Protein AF-A0A4P6ZMP9-F1 (afdb_monomer)

InterPro domains:
  IPR025987 GW domain [PF13457] (77-140)
  IPR038200 GW domain superfamily [G3DSA:2.30.30.170] (66-144)
  IPR039564 Peptidase C39-like [PF13529] (149-290)

Nearest PDB structures (foldseek):
  2btw-assembly2_B  TM=7.037E-01  e=1.642E-04  Nostoc sp. PCC 7120 = FACHB-418
  5d76-assembly1_A  TM=7.244E-01  e=9.882E-02  Streptococcus phage phi7917
  5d74-assembly2_B  TM=7.270E-01  e=1.177E-01  Streptococcus phage phi7917
  5d76-assembly2_B  TM=7.268E-01  e=1.322E-01  Streptococcus phage phi7917
  5d74-assembly1_A  TM=5.199E-01  e=1.768E-01  Streptococcus phage phi7917

Organism: NCBI:txid1720083

pLDDT: mean 82.74, std 20.76, range [23.98, 98.75]

Mean predicted aligned error: 12.16 Å

Secondary structure (DSSP, 8-state):
--HHHHHHHHHHHHHHHHHHHHHHHHHHTTSS----------------------S---SPPEEEEEEEEEEEE-S--EEES-S-TTS--EEEETHHHHS-GGGTTTEEEEEEEEE-TTS--EEEEEETTEEEEEEEGGGEEE-SEEE-------SSTTT--TT-HHHHHHHHHHHTTT-STTS-HHHHHHHSPB-SSTTTSBSS-TTSTTS-----HHHHHHHHHHTT--EEE-TT--HHHHHHHHHTT-EEEEEE-GGGT-TT--EEEEEEEEETTEEEEEES--SSTTS-EEEEEEHHHHHHHHT-GGGTT-EEEE-

Solvent-accessible surface area (backbone atoms only — not comparable to full-atom values): 17377 Å² total; per-residue (Å²): 126,77,72,62,54,59,56,53,54,52,53,50,54,51,53,51,52,52,56,55,52,58,59,54,57,64,66,66,71,74,77,81,83,83,79,88,79,90,81,83,89,84,84,89,83,85,85,80,90,79,87,76,78,81,90,75,89,83,86,70,63,49,78,40,84,40,80,43,32,51,26,30,50,79,51,83,43,60,23,17,76,40,81,48,81,94,65,55,44,75,78,52,56,37,60,74,30,59,49,56,74,91,69,40,45,24,49,30,33,34,43,32,36,33,42,38,91,99,51,80,46,27,29,33,34,27,50,41,84,36,81,77,31,24,28,54,38,91,30,50,40,87,58,71,67,37,52,59,62,63,49,72,39,18,19,42,32,94,45,52,21,61,31,28,32,56,61,19,18,46,48,24,30,31,26,29,48,63,21,55,76,91,55,56,68,48,58,56,60,69,71,45,47,78,30,88,49,30,64,64,11,28,50,47,51,28,67,36,70,86,56,77,22,45,62,33,41,65,23,50,28,57,55,39,42,77,51,72,32,46,50,42,64,43,52,68,63,50,74,67,52,57,52,47,41,32,43,46,64,20,21,35,34,33,48,35,25,57,88,78,72,41,87,88,41,89,37,29,28,23,38,42,17,38,34,92,68,28,33,28,33,41,36,17,91,17,80,36,47,94,54,65,46,62,45,79,39,49,42,68,59,50,50,59,56,26,65,35,76,94,57,66,30,40,19,28,39,31,94

Foldseek 3Di:
DVPVVVVVVVVVVVVVVVVVVVVVVVVVVPPPDDDDDDDDDDDDDDDDDDPDDPPDQDFFWDKDFDLWFKKFFADKWFFFQDPRPVPTDTPGICPQQPPDVVQVSRIWIFGMWTDGPPDFIWTFTHFLLHTPGITGCVRIGHDQKFFQRWQQAACCPPALLQQPQVLNQLNRQNRSNPWCVVPHSNNLLVPFDEDCDLLRGWNFRSNDPPRNTHHAQNSSCVSSVVRVWHKDKPFVDDLVVCQVQRRSSKKKKWWFADLLPDLPHTGIKIFRMDHVQWTWIWGSNDNDSVDTSIDTDGSVSGVVSLPDPVRSNTMMMTD

Radius of gyration: 25.53 Å; Cα contacts (8 Å, |Δi|>4): 657; chains: 1; bounding box: 73×62×60 Å

Structure (mmCIF, N/CA/C/O backbone):
data_AF-A0A4P6ZMP9-F1
#
_entry.id   AF-A0A4P6ZMP9-F1
#
loop_
_atom_site.group_PDB
_atom_site.id
_atom_site.type_symbol
_atom_site.label_atom_id
_atom_site.label_alt_id
_atom_site.label_comp_id
_atom_site.label_asym_id
_atom_site.label_entity_id
_atom_site.label_seq_id
_atom_site.pdbx_PDB_ins_code
_atom_site.Cartn_x
_atom_site.Cartn_y
_atom_site.Cartn_z
_atom_site.occupancy
_atom_site.B_iso_or_equiv
_atom_site.auth_seq_id
_atom_site.auth_comp_id
_atom_site.auth_asym_id
_atom_site.auth_atom_id
_atom_site.pdbx_PDB_model_num
ATOM 1 N N . MET A 1 1 ? 33.989 -43.896 -24.303 1.00 53.06 1 MET A N 1
ATOM 2 C CA . MET A 1 1 ? 33.299 -43.956 -22.988 1.00 53.06 1 MET A CA 1
ATOM 3 C C . MET A 1 1 ? 32.643 -42.644 -22.516 1.00 53.06 1 MET A C 1
ATOM 5 O O . MET A 1 1 ? 31.664 -42.736 -21.794 1.00 53.06 1 MET A O 1
ATOM 9 N N . LYS A 1 2 ? 33.071 -41.434 -22.928 1.00 52.91 2 LYS A N 1
ATOM 10 C CA . LYS A 1 2 ? 32.473 -40.156 -22.451 1.00 52.91 2 LYS A CA 1
ATOM 11 C C . LYS A 1 2 ? 31.119 -39.748 -23.082 1.00 52.91 2 LYS A C 1
ATOM 13 O O . LYS A 1 2 ? 30.407 -38.937 -22.505 1.00 52.91 2 LYS A O 1
ATOM 18 N N . SER A 1 3 ? 30.732 -40.319 -24.228 1.00 54.03 3 SER A N 1
ATOM 19 C CA . SER A 1 3 ? 29.493 -39.953 -24.953 1.00 54.03 3 SER A CA 1
ATOM 20 C C . SER A 1 3 ? 28.204 -40.496 -24.309 1.00 54.03 3 SER A C 1
ATOM 22 O O . SER A 1 3 ? 27.167 -39.835 -24.337 1.00 54.03 3 SER A O 1
ATOM 24 N N . ASN A 1 4 ? 28.266 -41.660 -23.652 1.00 62.25 4 ASN A N 1
ATOM 25 C CA . ASN A 1 4 ? 27.082 -42.291 -23.053 1.00 62.25 4 ASN A CA 1
ATOM 26 C C . ASN A 1 4 ? 26.671 -41.651 -21.718 1.00 62.25 4 ASN A C 1
ATOM 28 O O . ASN A 1 4 ? 25.502 -41.708 -21.346 1.00 62.25 4 ASN A O 1
ATOM 32 N N . TRP A 1 5 ? 27.600 -40.982 -21.028 1.00 66.31 5 TRP A N 1
ATOM 33 C CA . TRP A 1 5 ? 27.326 -40.327 -19.748 1.00 66.31 5 TRP A CA 1
ATOM 34 C C . TRP A 1 5 ? 26.486 -39.051 -19.916 1.00 66.31 5 TRP A C 1
ATOM 36 O O . TRP A 1 5 ? 25.521 -38.842 -19.188 1.00 66.31 5 TRP A O 1
ATOM 46 N N . LEU A 1 6 ? 26.765 -38.250 -20.951 1.00 62.16 6 LEU A N 1
ATOM 47 C CA . LEU A 1 6 ? 25.972 -37.058 -21.285 1.00 62.16 6 LEU A CA 1
ATOM 48 C C . LEU A 1 6 ? 24.531 -37.398 -21.698 1.00 62.16 6 LEU A C 1
ATOM 50 O O . LEU A 1 6 ? 23.604 -36.677 -21.333 1.00 62.16 6 LEU A O 1
ATOM 54 N N . LYS A 1 7 ? 24.324 -38.523 -22.397 1.00 63.09 7 LYS A N 1
ATOM 55 C CA . LYS A 1 7 ? 22.979 -39.010 -22.746 1.00 63.09 7 LYS A CA 1
ATOM 56 C C . LYS A 1 7 ? 22.201 -39.469 -21.510 1.00 63.09 7 LYS A C 1
ATOM 58 O O . LYS A 1 7 ? 21.018 -39.166 -21.396 1.00 63.09 7 LYS A O 1
ATOM 63 N N . LEU A 1 8 ? 22.867 -40.131 -20.562 1.00 71.06 8 LEU A N 1
ATOM 64 C CA . LEU A 1 8 ? 22.250 -40.570 -19.308 1.00 71.06 8 LEU A CA 1
ATOM 65 C C . LEU A 1 8 ? 21.821 -39.377 -18.434 1.00 71.06 8 LEU A C 1
ATOM 67 O O . LEU A 1 8 ? 20.705 -39.359 -17.922 1.00 71.06 8 LEU A O 1
ATOM 71 N N . VAL A 1 9 ? 22.667 -38.347 -18.323 1.00 73.75 9 VAL A N 1
ATOM 72 C CA . VAL A 1 9 ? 22.348 -37.127 -17.560 1.00 73.75 9 VAL A CA 1
ATOM 73 C C . VAL A 1 9 ? 21.172 -36.369 -18.186 1.00 73.75 9 VAL A C 1
ATOM 75 O O . VAL A 1 9 ? 20.276 -35.936 -17.463 1.00 73.75 9 VAL A O 1
ATOM 78 N N . ALA A 1 10 ? 21.111 -36.265 -19.517 1.00 70.31 10 ALA A N 1
ATOM 79 C CA . ALA A 1 10 ? 19.993 -35.616 -20.204 1.00 70.31 10 ALA A CA 1
ATOM 80 C C . ALA A 1 10 ? 18.652 -36.338 -19.962 1.00 70.31 10 ALA A C 1
ATOM 82 O O . ALA A 1 10 ? 17.640 -35.689 -19.701 1.00 70.31 10 ALA A O 1
ATOM 83 N N . VAL A 1 11 ? 18.649 -37.676 -19.974 1.00 76.81 11 VAL A N 1
ATOM 84 C CA . VAL A 1 11 ? 17.448 -38.484 -19.695 1.00 76.81 11 VAL A CA 1
ATOM 85 C C . VAL A 1 11 ? 16.976 -38.306 -18.247 1.00 76.81 11 VAL A C 1
ATOM 87 O O . VAL A 1 11 ? 15.778 -38.154 -18.012 1.00 76.81 11 VAL A O 1
ATOM 90 N N . ILE A 1 12 ? 17.899 -38.237 -17.282 1.00 77.38 12 ILE A N 1
ATOM 91 C CA . ILE A 1 12 ? 17.566 -38.014 -15.865 1.00 77.38 12 ILE A CA 1
ATOM 92 C C . ILE A 1 12 ? 16.957 -36.620 -15.644 1.00 77.38 12 ILE A C 1
ATOM 94 O O . ILE A 1 12 ? 15.973 -36.491 -14.916 1.00 77.38 12 ILE A O 1
ATOM 98 N N . VAL A 1 13 ? 17.483 -35.580 -16.300 1.00 71.94 13 VAL A N 1
ATOM 99 C CA . VAL A 1 13 ? 16.946 -34.210 -16.188 1.00 71.94 13 VAL A CA 1
ATOM 100 C C . VAL A 1 13 ? 15.534 -34.110 -16.775 1.00 71.94 13 VAL A C 1
ATOM 102 O O . VAL A 1 13 ? 14.670 -33.467 -16.176 1.00 71.94 13 VAL A O 1
ATOM 105 N N . ILE A 1 14 ? 15.262 -34.789 -17.894 1.00 70.75 14 ILE A N 1
ATOM 106 C CA . ILE A 1 14 ? 13.923 -34.830 -18.502 1.00 70.75 14 ILE A CA 1
ATOM 107 C C . ILE A 1 14 ? 12.937 -35.590 -17.600 1.00 70.75 14 ILE A C 1
ATOM 109 O O . ILE A 1 14 ? 11.833 -35.104 -17.358 1.00 70.75 14 ILE A O 1
ATOM 113 N N . LEU A 1 15 ? 13.340 -36.730 -17.030 1.00 62.62 15 LEU A N 1
ATOM 114 C CA . LEU A 1 15 ? 12.511 -37.490 -16.085 1.00 62.62 15 LEU A CA 1
ATOM 115 C C . LEU A 1 15 ? 12.179 -36.684 -14.821 1.00 62.62 15 LEU A C 1
ATOM 117 O O . LEU A 1 15 ? 11.032 -36.690 -14.374 1.00 62.62 15 LEU A O 1
ATOM 121 N N . LEU A 1 16 ? 13.139 -35.930 -14.278 1.00 59.38 16 LEU A N 1
ATOM 122 C CA . LEU A 1 16 ? 12.901 -35.055 -13.126 1.00 59.38 16 LEU A CA 1
ATOM 123 C C . LEU A 1 16 ? 11.951 -33.896 -13.463 1.00 59.38 16 LEU A C 1
ATOM 125 O O . LEU A 1 16 ? 11.075 -33.582 -12.657 1.00 59.38 16 LEU A O 1
ATOM 129 N N . ALA A 1 17 ? 12.059 -33.300 -14.655 1.00 56.00 17 ALA A N 1
ATOM 130 C CA . ALA A 1 17 ? 11.142 -32.249 -15.100 1.00 56.00 17 ALA A CA 1
ATOM 131 C C . ALA A 1 17 ? 9.700 -32.766 -15.274 1.00 56.00 17 ALA A C 1
ATOM 133 O O . ALA A 1 17 ? 8.755 -32.085 -14.873 1.00 56.00 17 ALA A O 1
ATOM 134 N N . VAL A 1 18 ? 9.525 -33.990 -15.787 1.00 64.75 18 VAL A N 1
ATOM 135 C CA . VAL A 1 18 ? 8.206 -34.635 -15.917 1.00 64.75 18 VAL A CA 1
ATOM 136 C C . VAL A 1 18 ? 7.606 -34.955 -14.544 1.00 64.75 18 VAL A C 1
ATOM 138 O O . VAL A 1 18 ? 6.431 -34.676 -14.318 1.00 64.75 18 VAL A O 1
ATOM 141 N N . ILE A 1 19 ? 8.398 -35.454 -13.588 1.00 58.91 19 ILE A N 1
ATOM 142 C CA . ILE A 1 19 ? 7.921 -35.741 -12.222 1.00 58.91 19 ILE A CA 1
ATOM 143 C C . ILE A 1 19 ? 7.504 -34.453 -11.491 1.00 58.91 19 ILE A C 1
ATOM 145 O O . ILE A 1 19 ? 6.476 -34.433 -10.809 1.00 58.91 19 ILE A O 1
ATOM 149 N N . VAL A 1 20 ? 8.262 -33.362 -11.646 1.00 52.88 20 VAL A N 1
ATOM 150 C CA . VAL A 1 20 ? 7.925 -32.062 -11.042 1.00 52.88 20 VAL A CA 1
ATOM 151 C C . VAL A 1 20 ? 6.687 -31.444 -11.703 1.00 52.88 20 VAL A C 1
ATOM 153 O O . VAL A 1 20 ? 5.810 -30.953 -10.990 1.00 52.88 20 VAL A O 1
ATOM 156 N N . GLY A 1 21 ? 6.554 -31.538 -13.031 1.00 42.66 21 GLY A N 1
ATOM 157 C CA . GLY A 1 21 ? 5.359 -31.098 -13.762 1.00 42.66 21 GLY A CA 1
ATOM 158 C C . GLY A 1 21 ? 4.094 -31.862 -13.353 1.00 42.66 21 GLY A C 1
ATOM 159 O O . GLY A 1 21 ? 3.075 -31.250 -13.032 1.00 42.66 21 GLY A O 1
ATOM 160 N N . TYR A 1 22 ? 4.185 -33.190 -13.226 1.00 38.41 22 TYR A N 1
ATOM 161 C CA . TYR A 1 22 ? 3.057 -34.047 -12.836 1.00 38.41 22 TYR A CA 1
ATOM 162 C C . TYR A 1 22 ? 2.594 -33.810 -11.386 1.00 38.41 22 TYR A C 1
ATOM 164 O O . TYR A 1 22 ? 1.419 -33.985 -11.048 1.00 38.41 22 TYR A O 1
ATOM 172 N N . ARG A 1 23 ? 3.502 -33.365 -10.505 1.00 41.34 23 ARG A N 1
ATOM 173 C CA . ARG A 1 23 ? 3.177 -33.012 -9.113 1.00 41.34 23 ARG A CA 1
ATOM 174 C C . ARG A 1 23 ? 2.512 -31.635 -8.992 1.00 41.34 23 ARG A C 1
ATOM 176 O O . ARG A 1 23 ? 1.812 -31.397 -8.007 1.00 41.34 23 ARG A O 1
ATOM 183 N N . HIS A 1 24 ? 2.677 -30.752 -9.981 1.00 40.22 24 HIS A N 1
ATOM 184 C CA . HIS A 1 24 ? 2.035 -29.437 -9.982 1.00 40.22 24 HIS A CA 1
ATOM 185 C C . HIS A 1 24 ? 0.579 -29.491 -10.488 1.00 40.22 24 HIS A C 1
ATOM 187 O O . HIS A 1 24 ? -0.268 -28.779 -9.945 1.00 40.22 24 HIS A O 1
ATOM 193 N N . GLU A 1 25 ? 0.244 -30.378 -11.432 1.00 40.66 25 GLU A N 1
ATOM 194 C CA . GLU A 1 25 ? -1.130 -30.514 -11.953 1.00 40.66 25 GLU A CA 1
ATOM 195 C C . GLU A 1 25 ? -2.112 -31.148 -10.952 1.00 40.66 25 GLU A C 1
ATOM 197 O O . GLU A 1 25 ? -3.262 -30.715 -10.853 1.00 40.66 25 GLU A O 1
ATOM 202 N N . LYS A 1 26 ? -1.671 -32.097 -10.113 1.00 38.03 26 LYS A N 1
ATOM 203 C CA . LYS A 1 26 ? -2.558 -32.722 -9.107 1.00 38.03 26 LYS A CA 1
ATOM 204 C C . LYS A 1 26 ? -2.929 -31.812 -7.930 1.00 38.03 26 LYS A C 1
ATOM 206 O O . LYS A 1 26 ? -3.942 -32.056 -7.279 1.00 38.03 26 LYS A O 1
ATOM 211 N N . ASN A 1 27 ? -2.165 -30.750 -7.673 1.00 38.91 27 ASN A N 1
ATOM 212 C CA . ASN A 1 27 ? -2.461 -29.810 -6.584 1.00 38.91 27 ASN A CA 1
ATOM 213 C C . ASN A 1 27 ? -3.421 -28.679 -6.992 1.00 38.91 27 ASN A C 1
ATOM 215 O O . ASN A 1 27 ? -4.028 -28.062 -6.122 1.00 38.91 27 ASN A O 1
ATOM 219 N N . VAL A 1 28 ? -3.618 -28.436 -8.293 1.00 38.91 28 VAL A N 1
ATOM 220 C CA . VAL A 1 28 ? -4.538 -27.395 -8.795 1.00 38.91 28 VAL A CA 1
ATOM 221 C C . VAL A 1 28 ? -5.956 -27.949 -9.026 1.00 38.91 28 VAL A C 1
ATOM 223 O O . VAL A 1 28 ? -6.933 -27.207 -8.954 1.00 38.91 28 VAL A O 1
ATOM 226 N N . ALA A 1 29 ? -6.104 -29.267 -9.196 1.00 35.22 29 ALA A N 1
ATOM 227 C CA . ALA A 1 29 ? -7.398 -29.916 -9.434 1.00 35.22 29 ALA A CA 1
ATOM 228 C C . ALA A 1 29 ? -8.286 -30.099 -8.178 1.00 35.22 29 ALA A C 1
ATOM 230 O O . ALA A 1 29 ? -9.484 -30.338 -8.313 1.00 35.22 29 ALA A O 1
ATOM 231 N N . ASN A 1 30 ? -7.748 -29.944 -6.961 1.00 35.34 30 ASN A N 1
ATOM 232 C CA . ASN A 1 30 ? -8.469 -30.246 -5.711 1.00 35.34 30 ASN A CA 1
ATOM 233 C C . ASN A 1 30 ? -9.074 -29.032 -4.980 1.00 35.34 30 ASN A C 1
ATOM 235 O O . ASN A 1 30 ? -9.605 -29.194 -3.884 1.00 35.34 30 ASN A O 1
ATOM 239 N N . TYR A 1 31 ? -9.049 -27.828 -5.563 1.00 29.41 31 TYR A N 1
ATOM 240 C CA . TYR A 1 31 ? -9.564 -26.620 -4.891 1.00 29.41 31 TYR A CA 1
ATOM 241 C C . TYR A 1 31 ? -10.957 -26.153 -5.366 1.00 29.41 31 TYR A C 1
ATOM 243 O O . TYR A 1 31 ? -11.514 -25.218 -4.804 1.00 29.41 31 TYR A O 1
ATOM 251 N N . ASN A 1 32 ? -11.569 -26.815 -6.359 1.00 32.53 32 ASN A N 1
ATOM 252 C CA . ASN A 1 32 ? -12.823 -26.358 -6.986 1.00 32.53 32 ASN A CA 1
ATOM 253 C C . ASN A 1 32 ? -13.960 -27.396 -6.979 1.00 32.53 32 ASN A C 1
ATOM 255 O O . ASN A 1 32 ? -14.672 -27.558 -7.973 1.00 32.53 32 ASN A O 1
ATOM 259 N N . ARG A 1 33 ? -14.188 -28.100 -5.862 1.00 32.03 33 ARG A N 1
ATOM 260 C CA . ARG A 1 33 ? -15.369 -28.975 -5.759 1.00 32.03 33 ARG A CA 1
ATOM 261 C C . ARG A 1 33 ? -15.887 -29.165 -4.338 1.00 32.03 33 ARG A C 1
ATOM 263 O O . ARG A 1 33 ? -15.717 -30.221 -3.746 1.00 32.03 33 ARG A O 1
ATOM 270 N N . THR A 1 34 ? -16.623 -28.185 -3.816 1.00 30.06 34 THR A N 1
ATOM 271 C CA . THR A 1 34 ? -17.794 -28.491 -2.970 1.00 30.06 34 THR A CA 1
ATOM 272 C C . THR A 1 34 ? -18.810 -27.349 -3.035 1.00 30.06 34 THR A C 1
ATOM 274 O O . THR A 1 34 ? -18.728 -26.357 -2.316 1.00 30.06 34 THR A O 1
ATOM 277 N N . ARG A 1 35 ? -19.772 -27.484 -3.956 1.00 30.56 35 ARG A N 1
ATOM 278 C CA . ARG A 1 35 ? -21.062 -26.789 -3.915 1.00 30.56 35 ARG A CA 1
ATOM 279 C C . ARG A 1 35 ? -22.055 -27.700 -3.197 1.00 30.56 35 ARG A C 1
ATOM 281 O O . ARG A 1 35 ? -22.147 -28.873 -3.533 1.00 30.56 35 ARG A O 1
ATOM 288 N N . VAL A 1 36 ? -22.774 -27.098 -2.254 1.00 31.97 36 VAL A N 1
ATOM 289 C CA . VAL A 1 36 ? -24.219 -27.207 -1.993 1.00 31.97 36 VAL A CA 1
ATOM 290 C C . VAL A 1 36 ? -24.898 -28.507 -2.441 1.00 31.97 36 VAL A C 1
ATOM 292 O O . VAL A 1 36 ? -25.089 -28.747 -3.632 1.00 31.97 36 VAL A O 1
ATOM 295 N N . THR A 1 37 ? -25.420 -29.259 -1.475 1.00 28.53 37 THR A N 1
ATOM 296 C CA . THR A 1 37 ? -26.568 -30.141 -1.701 1.00 28.53 37 THR A CA 1
ATOM 297 C C . THR A 1 37 ? -27.502 -30.033 -0.504 1.00 28.53 37 THR A C 1
ATOM 299 O O . THR A 1 37 ? -27.117 -30.298 0.632 1.00 28.53 37 THR A O 1
ATOM 302 N N . ALA A 1 38 ? -28.720 -29.570 -0.773 1.00 28.41 38 ALA A N 1
ATOM 303 C CA . ALA A 1 38 ? -29.850 -29.678 0.129 1.00 28.41 38 ALA A CA 1
ATOM 304 C C . ALA A 1 38 ? -30.381 -31.115 0.062 1.00 28.41 38 ALA A C 1
ATOM 306 O O . ALA A 1 38 ? -30.540 -31.647 -1.034 1.00 28.41 38 ALA A O 1
ATOM 307 N N . VAL A 1 39 ? -30.689 -31.714 1.213 1.00 30.38 39 VAL A N 1
ATOM 308 C CA . VAL A 1 39 ? -31.562 -32.891 1.296 1.00 30.38 39 VAL A CA 1
ATOM 309 C C . VAL A 1 39 ? -32.555 -32.673 2.430 1.00 30.38 39 VAL A C 1
ATOM 311 O O . VAL A 1 39 ? -32.199 -32.293 3.545 1.00 30.38 39 VAL A O 1
ATOM 314 N N . SER A 1 40 ? -33.819 -32.866 2.081 1.00 26.56 40 SER A N 1
ATOM 315 C CA . SER A 1 40 ? -35.015 -32.745 2.898 1.00 26.56 40 SER A CA 1
ATOM 316 C C . SER A 1 40 ? -35.270 -33.964 3.794 1.00 26.56 40 SER A C 1
ATOM 318 O O . SER A 1 40 ? -34.990 -35.097 3.421 1.00 26.56 40 SER A O 1
ATOM 320 N N . SER A 1 41 ? -35.935 -33.677 4.918 1.00 27.80 41 SER A N 1
ATOM 321 C CA . SER A 1 41 ? -36.937 -34.483 5.640 1.00 27.80 41 SER A CA 1
ATOM 322 C C . SER A 1 41 ? -36.590 -35.887 6.162 1.00 27.80 41 SER A C 1
ATOM 324 O O . SER A 1 41 ? -36.683 -36.865 5.429 1.00 27.80 41 SER A O 1
ATOM 326 N N . VAL A 1 42 ? -36.471 -35.998 7.493 1.00 27.64 42 VAL A N 1
ATOM 327 C CA . VAL A 1 42 ? -37.025 -37.123 8.275 1.00 27.64 42 VAL A CA 1
ATOM 328 C C . VAL A 1 42 ? -37.681 -36.570 9.550 1.00 27.64 42 VAL A C 1
ATOM 330 O O . VAL A 1 42 ? -37.133 -35.696 10.221 1.00 27.64 42 VAL A O 1
ATOM 333 N N . ARG A 1 43 ? -38.903 -37.040 9.833 1.00 27.12 43 ARG A N 1
ATOM 334 C CA . ARG A 1 43 ? -39.780 -36.634 10.943 1.00 27.12 43 ARG A CA 1
ATOM 335 C C . ARG A 1 43 ? -39.317 -37.165 12.310 1.00 27.12 43 ARG A C 1
ATOM 337 O O . ARG A 1 43 ? -38.804 -38.269 12.421 1.00 27.12 43 ARG A O 1
ATOM 344 N N . HIS A 1 44 ? -39.621 -36.345 13.319 1.00 29.48 44 HIS A N 1
ATOM 345 C CA . HIS A 1 44 ? -39.880 -36.601 14.744 1.00 29.48 44 HIS A CA 1
ATOM 346 C C . HIS A 1 44 ? -39.409 -37.905 15.410 1.00 29.48 44 HIS A C 1
ATOM 348 O O . HIS A 1 44 ? -39.994 -38.962 15.199 1.00 29.48 44 HIS A O 1
ATOM 354 N N . ARG A 1 45 ? -38.558 -37.731 16.433 1.00 23.98 45 ARG A N 1
ATOM 355 C CA . ARG A 1 45 ? -38.755 -38.274 17.791 1.00 23.98 45 ARG A CA 1
ATOM 356 C C . ARG A 1 45 ? -38.072 -37.359 18.822 1.00 23.98 45 ARG A C 1
ATOM 358 O O . ARG A 1 45 ? -36.867 -37.150 18.779 1.00 23.98 45 ARG A O 1
ATOM 365 N N . SER A 1 46 ? -38.856 -36.819 19.747 1.00 25.97 46 SER A N 1
ATOM 366 C CA . SER A 1 46 ? -38.437 -36.544 21.133 1.00 25.97 46 SER A CA 1
ATOM 367 C C . SER A 1 46 ? -39.200 -37.554 22.011 1.00 25.97 46 SER A C 1
ATOM 369 O O . SER A 1 46 ? -40.219 -38.050 21.522 1.00 25.97 46 SER A O 1
ATOM 371 N N . PRO A 1 47 ? -38.812 -37.861 23.264 1.00 38.34 47 PRO A N 1
ATOM 372 C CA . PRO A 1 47 ? -37.812 -37.189 24.098 1.00 38.34 47 PRO A CA 1
ATOM 373 C C . PRO A 1 47 ? -36.839 -38.153 24.819 1.00 38.34 47 PRO A C 1
ATOM 375 O O . PRO A 1 47 ? -37.155 -39.311 25.063 1.00 38.34 47 PRO A O 1
ATOM 378 N N . ASN A 1 48 ? -35.683 -37.651 25.265 1.00 29.34 48 ASN A N 1
ATOM 379 C CA . ASN A 1 48 ? -35.241 -37.942 26.632 1.00 29.34 48 ASN A CA 1
ATOM 380 C C . ASN A 1 48 ? -34.189 -36.946 27.126 1.00 29.34 48 ASN A C 1
ATOM 382 O O . ASN A 1 48 ? -33.211 -36.635 26.448 1.00 29.34 48 ASN A O 1
ATOM 386 N N . LYS A 1 49 ? -34.446 -36.444 28.338 1.00 36.41 49 LYS A N 1
ATOM 387 C CA . LYS A 1 49 ? -33.552 -35.630 29.161 1.00 36.41 49 LYS A CA 1
ATOM 388 C C . LYS A 1 49 ? -32.194 -36.319 29.285 1.00 36.41 49 LYS A C 1
ATOM 390 O O . LYS A 1 49 ? -32.104 -37.373 29.904 1.00 36.41 49 LYS A O 1
ATOM 395 N N . ILE A 1 50 ? -31.139 -35.656 28.823 1.00 32.09 50 ILE A N 1
ATOM 396 C CA . ILE A 1 50 ? -29.801 -35.850 29.382 1.00 32.09 50 ILE A CA 1
ATOM 397 C C . ILE A 1 50 ? -29.512 -34.631 30.254 1.00 32.09 50 ILE A C 1
ATOM 399 O O . ILE A 1 50 ? -29.262 -33.520 29.785 1.00 32.09 50 ILE A O 1
ATOM 403 N N . GLN A 1 51 ? -29.646 -34.866 31.558 1.00 31.69 51 GLN A N 1
ATOM 404 C CA . GLN A 1 51 ? -29.032 -34.085 32.620 1.00 31.69 51 GLN A CA 1
ATOM 405 C C . GLN A 1 51 ? -27.524 -34.001 32.383 1.00 31.69 51 GLN A C 1
ATOM 407 O O . GLN A 1 51 ? -26.872 -35.005 32.119 1.00 31.69 51 GLN A O 1
ATOM 412 N N . GLY A 1 52 ? -26.990 -32.789 32.518 1.00 30.08 52 GLY A N 1
ATOM 413 C CA . GLY A 1 52 ? -25.559 -32.522 32.426 1.00 30.08 52 GLY A CA 1
ATOM 414 C C . GLY A 1 52 ? -25.233 -31.265 31.631 1.00 30.08 52 GLY A C 1
ATOM 415 O O . GLY A 1 52 ? -24.345 -31.289 30.789 1.00 30.08 52 GLY A O 1
ATOM 416 N N . GLN A 1 53 ? -25.934 -30.149 31.872 1.00 28.86 53 GLN A N 1
ATOM 417 C CA . GLN A 1 53 ? -25.371 -28.853 31.492 1.00 28.86 53 GLN A CA 1
ATOM 418 C C . GLN A 1 53 ? -24.088 -28.638 32.306 1.00 28.86 53 GLN A C 1
ATOM 420 O O . GLN A 1 53 ? -24.178 -28.627 33.539 1.00 28.86 53 GLN A O 1
ATOM 425 N N . PRO A 1 54 ? -22.920 -28.380 31.689 1.00 34.25 54 PRO A N 1
ATOM 426 C CA . PRO A 1 54 ? -21.828 -27.774 32.425 1.00 34.25 54 PRO A CA 1
ATOM 427 C C . PRO A 1 54 ? -22.253 -26.351 32.814 1.00 34.25 54 PRO A C 1
ATOM 429 O O . PRO A 1 54 ? -22.171 -25.398 32.036 1.00 34.25 54 PRO A O 1
ATOM 432 N N . LYS A 1 55 ? -22.738 -26.213 34.051 1.00 37.44 55 LYS A N 1
ATOM 433 C CA . LYS A 1 55 ? -22.896 -24.942 34.760 1.00 37.44 55 LYS A CA 1
ATOM 434 C C . LYS A 1 55 ? -21.501 -24.362 35.038 1.00 37.44 55 LYS A C 1
ATOM 436 O O . LYS A 1 55 ? -21.009 -24.511 36.145 1.00 37.44 55 LYS A O 1
ATOM 441 N N . ASN A 1 56 ? -20.844 -23.770 34.031 1.00 33.66 56 ASN A N 1
ATOM 442 C CA . ASN A 1 56 ? -19.678 -22.878 34.201 1.00 33.66 56 ASN A CA 1
ATOM 443 C C . ASN A 1 56 ? -19.233 -22.186 32.887 1.00 33.66 56 ASN A C 1
ATOM 445 O O . ASN A 1 56 ? -18.091 -22.305 32.458 1.00 33.66 56 ASN A O 1
ATOM 449 N N . LEU A 1 57 ? -20.112 -21.423 32.223 1.00 42.62 57 LEU A N 1
ATOM 450 C CA . LEU A 1 57 ? -19.741 -20.629 31.025 1.00 42.62 57 LEU A CA 1
ATOM 451 C C . LEU A 1 57 ? -19.470 -19.138 31.306 1.00 42.62 57 LEU A C 1
ATOM 453 O O . LEU A 1 57 ? -19.466 -18.306 30.401 1.00 42.62 57 LEU A O 1
ATOM 457 N N . THR A 1 58 ? -19.227 -18.761 32.557 1.00 49.75 58 THR A N 1
ATOM 458 C CA . THR A 1 58 ? -19.135 -17.355 32.972 1.00 49.75 58 THR A CA 1
ATOM 459 C C . THR A 1 58 ? -17.733 -16.993 33.452 1.00 49.75 58 THR A C 1
ATOM 461 O O . THR A 1 58 ? -17.444 -17.182 34.628 1.00 49.75 58 THR A O 1
ATOM 464 N N . LYS A 1 59 ? -16.888 -16.432 32.560 1.00 56.12 59 LYS A N 1
ATOM 465 C CA . LYS A 1 59 ? -15.984 -15.283 32.857 1.00 56.12 59 LYS A CA 1
ATOM 466 C C . LYS A 1 59 ? -15.035 -14.867 31.718 1.00 56.12 59 LYS A C 1
ATOM 468 O O . LYS A 1 59 ? -14.664 -13.689 31.701 1.00 56.12 59 LYS A O 1
ATOM 473 N N . HIS A 1 60 ? -14.677 -15.750 30.785 1.00 71.75 60 HIS A N 1
ATOM 474 C CA . HIS A 1 60 ? -13.601 -15.509 29.806 1.00 71.75 60 HIS A CA 1
ATOM 475 C C . HIS A 1 60 ? -14.106 -15.053 28.428 1.00 71.75 60 HIS A C 1
ATOM 477 O O . HIS A 1 60 ? -15.143 -15.516 27.957 1.00 71.75 60 HIS A O 1
ATOM 483 N N . TYR A 1 61 ? -13.366 -14.143 27.788 1.00 84.81 61 TYR A N 1
ATOM 484 C CA . TYR A 1 61 ? -13.613 -13.754 26.399 1.00 84.81 61 TYR A CA 1
ATOM 485 C C . TYR A 1 61 ? -13.237 -14.879 25.436 1.00 84.81 61 TYR A C 1
ATOM 487 O O . TYR A 1 61 ? -12.157 -15.458 25.542 1.00 84.81 61 TYR A O 1
ATOM 495 N N . ARG A 1 62 ? -14.106 -15.141 24.457 1.00 88.31 62 ARG A N 1
ATOM 496 C CA . ARG A 1 62 ? -13.771 -15.922 23.266 1.00 88.31 62 ARG A CA 1
ATOM 497 C C . ARG A 1 62 ? -13.177 -14.983 22.223 1.00 88.31 62 ARG A C 1
ATOM 499 O O . ARG A 1 62 ? -13.829 -14.010 21.846 1.00 88.31 62 ARG A O 1
ATOM 506 N N . ILE A 1 63 ? -11.972 -15.291 21.750 1.00 89.25 63 ILE A N 1
ATOM 507 C CA . ILE A 1 63 ? -11.329 -14.560 20.656 1.00 89.25 63 ILE A CA 1
ATOM 508 C C . ILE A 1 63 ? -11.773 -15.164 19.325 1.00 89.25 63 ILE A C 1
ATOM 510 O O . ILE A 1 63 ? -11.670 -16.370 19.111 1.00 89.25 63 ILE A O 1
ATOM 514 N N . LEU A 1 64 ? -12.299 -14.316 18.451 1.00 89.75 64 LEU A N 1
ATOM 515 C CA . LEU A 1 64 ? -12.727 -14.634 17.099 1.00 89.75 64 LEU A CA 1
ATOM 516 C C . LEU A 1 64 ? -11.797 -13.935 16.117 1.00 89.75 64 LEU A C 1
ATOM 518 O O . LEU A 1 64 ? -11.574 -12.732 16.238 1.00 89.75 64 LEU A O 1
ATOM 522 N N . LEU A 1 65 ? -11.289 -14.672 15.133 1.00 86.56 65 LEU A N 1
ATOM 523 C CA . LEU A 1 65 ? -10.585 -14.072 14.005 1.00 86.56 65 LEU A CA 1
ATOM 524 C C . LEU A 1 65 ? -11.581 -13.274 13.155 1.00 86.56 65 LEU A C 1
ATOM 526 O O . LEU A 1 65 ? -12.698 -13.724 12.896 1.00 86.56 65 LEU A O 1
ATOM 530 N N . SER A 1 66 ? -11.170 -12.081 12.741 1.00 77.44 66 SER A N 1
ATOM 531 C CA . SER A 1 66 ? -11.886 -11.230 11.799 1.00 77.44 66 SER A CA 1
ATOM 532 C C . SER A 1 66 ? -11.157 -11.255 10.462 1.00 77.44 66 SER A C 1
ATOM 534 O O . SER A 1 66 ? -9.929 -11.300 10.415 1.00 77.44 66 SER A O 1
ATOM 536 N N . ASN A 1 67 ? -11.905 -11.160 9.364 1.00 72.56 67 ASN A N 1
ATOM 537 C CA . ASN A 1 67 ? -11.308 -10.807 8.082 1.00 72.56 67 ASN A CA 1
ATOM 538 C C . ASN A 1 67 ? -10.758 -9.387 8.246 1.00 72.56 67 ASN A C 1
ATOM 540 O O . ASN A 1 67 ? -11.556 -8.461 8.411 1.00 72.56 67 ASN A O 1
ATOM 544 N N . SER A 1 68 ? -9.429 -9.245 8.304 1.00 77.88 68 SER A N 1
ATOM 545 C CA . SER A 1 68 ? -8.743 -7.972 8.558 1.00 77.88 68 SER A CA 1
ATOM 546 C C . SER A 1 68 ? -9.325 -6.885 7.665 1.00 77.88 68 SER A C 1
ATOM 548 O O . SER A 1 68 ? -9.124 -6.905 6.456 1.00 77.88 68 SER A O 1
ATOM 550 N N . LYS A 1 69 ? -10.118 -5.978 8.237 1.00 85.44 69 LYS A N 1
ATOM 551 C CA . LYS A 1 69 ? -10.815 -4.948 7.468 1.00 85.44 69 LYS A CA 1
ATOM 552 C C . LYS A 1 69 ? -10.520 -3.589 8.048 1.00 85.44 69 LYS A C 1
ATOM 554 O O . LYS A 1 69 ? -10.580 -3.393 9.265 1.00 85.44 69 LYS A O 1
ATOM 559 N N . THR A 1 70 ? -10.300 -2.634 7.154 1.00 90.56 70 THR A N 1
ATOM 560 C CA . THR A 1 70 ? -10.120 -1.249 7.559 1.00 90.56 70 THR A CA 1
ATOM 561 C C . THR A 1 70 ? -11.428 -0.715 8.128 1.00 90.56 70 THR A C 1
ATOM 563 O O . THR A 1 70 ? -12.479 -0.751 7.478 1.00 90.56 70 THR A O 1
ATOM 566 N N . GLN A 1 71 ? -11.348 -0.163 9.325 1.00 92.50 71 GLN A N 1
ATOM 567 C CA . GLN A 1 71 ? -12.432 0.504 10.017 1.00 92.50 71 GLN A CA 1
ATOM 568 C C . GLN A 1 71 ? -11.971 1.870 10.517 1.00 92.50 71 GLN A C 1
ATOM 570 O O . GLN A 1 71 ? -10.787 2.205 10.478 1.00 92.50 71 GLN A O 1
ATOM 575 N N . ARG A 1 72 ? -12.930 2.689 10.940 1.00 93.25 72 ARG A N 1
ATOM 576 C CA . ARG A 1 72 ? -12.703 4.042 11.430 1.00 93.25 72 ARG A CA 1
ATOM 577 C C . ARG A 1 72 ? -12.961 4.099 12.923 1.00 93.25 72 ARG A C 1
ATOM 579 O O . ARG A 1 72 ? -14.043 3.737 13.370 1.00 93.25 72 ARG A O 1
ATOM 586 N N . VAL A 1 73 ? -11.998 4.637 13.655 1.00 93.38 73 VAL A N 1
ATOM 587 C CA . VAL A 1 73 ? -12.174 5.035 15.049 1.00 93.38 73 VAL A CA 1
ATOM 588 C C . VAL A 1 73 ? -12.970 6.342 15.097 1.00 93.38 73 VAL A C 1
ATOM 590 O O . VAL A 1 73 ? -12.615 7.305 14.407 1.00 93.38 73 VAL A O 1
ATOM 593 N N . THR A 1 74 ? -14.060 6.375 15.864 1.00 93.00 74 THR A N 1
ATOM 594 C CA . THR A 1 74 ? -15.023 7.497 15.896 1.00 93.00 74 THR A CA 1
ATOM 595 C C . THR A 1 74 ? -15.174 8.151 17.263 1.00 93.00 74 THR A C 1
ATOM 597 O O . THR A 1 74 ? -15.615 9.296 17.320 1.00 93.00 74 THR A O 1
ATOM 600 N N . SER A 1 75 ? -14.793 7.474 18.346 1.00 92.81 75 SER A N 1
ATOM 601 C CA . SER A 1 75 ? -14.930 7.990 19.707 1.00 92.81 75 SER A CA 1
ATOM 602 C C . SER A 1 75 ? -13.665 7.790 20.540 1.00 92.81 75 SER A C 1
ATOM 604 O O . SER A 1 75 ? -12.796 6.962 20.232 1.00 92.81 75 SER A O 1
ATOM 606 N N . LEU A 1 76 ? -13.540 8.620 21.582 1.00 94.00 76 LEU A N 1
ATOM 607 C CA . LEU A 1 76 ? -12.475 8.507 22.568 1.00 94.00 76 LEU A CA 1
ATOM 608 C C . LEU A 1 76 ? -12.741 7.284 23.443 1.00 94.00 76 LEU A C 1
ATOM 610 O O . LEU A 1 76 ? -13.791 7.195 24.066 1.00 94.00 76 LEU A O 1
ATOM 614 N N . GLU A 1 77 ? -11.779 6.373 23.499 1.00 94.81 77 GLU A N 1
ATOM 615 C CA . GLU A 1 77 ? -11.905 5.114 24.219 1.00 94.81 77 GLU A CA 1
ATOM 616 C C . GLU A 1 77 ? -10.540 4.655 24.731 1.00 94.81 77 GLU A C 1
ATOM 618 O O . GLU A 1 77 ? -9.497 4.990 24.152 1.00 94.81 77 GLU A O 1
ATOM 623 N N . ASN A 1 78 ? -10.538 3.884 25.816 1.00 94.12 78 ASN A N 1
ATOM 624 C CA . ASN A 1 78 ? -9.318 3.297 26.353 1.00 94.12 78 ASN A CA 1
ATOM 625 C C . ASN A 1 78 ? -8.828 2.144 25.471 1.00 94.12 78 ASN A C 1
ATOM 627 O O . ASN A 1 78 ? -9.608 1.373 24.911 1.00 94.12 78 ASN A O 1
ATOM 631 N N . ILE A 1 79 ? -7.505 2.013 25.375 1.00 94.50 79 ILE A N 1
ATOM 632 C CA . ILE A 1 79 ? -6.851 0.910 24.673 1.00 94.50 79 ILE A CA 1
ATOM 633 C C . ILE A 1 79 ? -6.202 0.007 25.713 1.00 94.50 79 ILE A C 1
ATOM 635 O O . ILE A 1 79 ? -5.451 0.470 26.576 1.00 94.50 79 ILE A O 1
ATOM 639 N N . TYR A 1 80 ? -6.470 -1.289 25.607 1.00 93.56 80 TYR A N 1
ATOM 640 C CA . TYR A 1 80 ? -6.045 -2.305 26.559 1.00 93.56 80 TYR A CA 1
ATOM 641 C C . TYR A 1 80 ? -5.077 -3.303 25.926 1.00 93.56 80 TYR A C 1
ATOM 643 O O . TYR A 1 80 ? -5.198 -3.667 24.757 1.00 93.56 80 TYR A O 1
ATOM 651 N N . ARG A 1 81 ? -4.140 -3.819 26.727 1.00 91.44 81 ARG A N 1
ATOM 652 C CA . ARG A 1 81 ? -3.244 -4.912 26.307 1.00 91.44 81 ARG A CA 1
ATOM 653 C C . ARG A 1 81 ? -3.992 -6.232 26.083 1.00 91.44 81 ARG A C 1
ATOM 655 O O . ARG A 1 81 ? -3.581 -7.038 25.257 1.00 91.44 81 ARG A O 1
ATOM 662 N N . ASN A 1 82 ? -5.067 -6.466 26.834 1.00 87.81 82 ASN A N 1
ATOM 663 C CA . ASN A 1 82 ? -5.869 -7.689 26.809 1.00 87.81 82 ASN A CA 1
ATOM 664 C C . ASN A 1 82 ? -7.353 -7.323 27.004 1.00 87.81 82 ASN A C 1
ATOM 666 O O . ASN A 1 82 ? -7.638 -6.460 27.837 1.00 87.81 82 ASN A O 1
ATOM 670 N N . PRO A 1 83 ? -8.299 -7.974 26.304 1.00 83.75 83 PRO A N 1
ATOM 671 C CA . PRO A 1 83 ? -9.729 -7.707 26.461 1.00 83.75 83 PRO A CA 1
ATOM 672 C C . PRO A 1 83 ? -10.289 -8.186 27.814 1.00 83.75 83 PRO A C 1
ATOM 674 O O . PRO A 1 83 ? -11.356 -7.743 28.237 1.00 83.75 83 PRO A O 1
ATOM 677 N N . ASN A 1 84 ? -9.585 -9.071 28.531 1.00 76.44 84 ASN A N 1
ATOM 678 C CA . ASN A 1 84 ? -10.033 -9.641 29.801 1.00 76.44 84 ASN A CA 1
ATOM 679 C C . ASN A 1 84 ? -10.080 -8.613 30.940 1.00 76.44 84 ASN A C 1
ATOM 681 O O . ASN A 1 84 ? -9.058 -8.244 31.513 1.00 76.44 84 ASN A O 1
ATOM 685 N N . HIS A 1 85 ? -11.301 -8.263 31.343 1.00 62.50 85 HIS A N 1
ATOM 686 C CA . HIS A 1 85 ? -11.633 -7.258 32.361 1.00 62.50 85 HIS A CA 1
ATOM 687 C C . HIS A 1 85 ? -10.985 -7.461 33.747 1.00 62.50 85 HIS A C 1
ATOM 689 O O . HIS A 1 85 ? -10.860 -6.509 34.506 1.00 62.50 85 HIS A O 1
ATOM 695 N N . THR A 1 86 ? -10.567 -8.682 34.097 1.00 58.19 86 THR A N 1
ATOM 696 C CA . THR A 1 86 ? -9.888 -8.980 35.375 1.00 58.19 86 THR A CA 1
ATOM 697 C C . THR A 1 86 ? -8.377 -8.732 35.341 1.00 58.19 86 THR A C 1
ATOM 699 O O . THR A 1 86 ? -7.735 -8.772 36.383 1.00 58.19 86 THR A O 1
ATOM 702 N N . LYS A 1 87 ? -7.800 -8.493 34.155 1.00 64.50 87 LYS A N 1
ATOM 703 C CA . LYS A 1 87 ? -6.375 -8.189 33.930 1.00 64.50 87 LYS A CA 1
ATOM 704 C C . LYS A 1 87 ? -6.205 -7.078 32.879 1.00 64.50 87 LYS A C 1
ATOM 706 O O . LYS A 1 87 ? -5.251 -7.093 32.102 1.00 64.50 87 LYS A O 1
ATOM 711 N N . GLN A 1 88 ? -7.164 -6.153 32.796 1.00 70.69 88 GLN A N 1
ATOM 712 C CA . GLN A 1 88 ? -7.126 -5.061 31.827 1.00 70.69 88 GLN A CA 1
ATOM 713 C C . GLN A 1 88 ? -6.028 -4.068 32.214 1.00 70.69 88 GLN A C 1
ATOM 715 O O . GLN A 1 88 ? -6.198 -3.232 33.093 1.00 70.69 88 GLN A O 1
ATOM 720 N N . THR A 1 89 ? -4.888 -4.154 31.537 1.00 85.75 89 THR A N 1
ATOM 721 C CA . THR A 1 89 ? -3.861 -3.113 31.590 1.00 85.75 89 THR A CA 1
ATOM 722 C C . THR A 1 89 ? -4.162 -2.099 30.499 1.00 85.75 89 THR A C 1
ATOM 724 O O . THR A 1 89 ? -4.038 -2.421 29.312 1.00 85.75 89 THR A O 1
ATOM 727 N N . GLN A 1 90 ? -4.569 -0.892 30.892 1.00 91.19 90 GLN A N 1
ATOM 728 C CA . GLN A 1 90 ? -4.655 0.229 29.966 1.00 91.19 90 GLN A CA 1
ATOM 729 C C . GLN A 1 90 ? -3.247 0.573 29.471 1.00 91.19 90 GLN A C 1
ATOM 731 O O . GLN A 1 90 ? -2.315 0.717 30.257 1.00 91.19 90 GLN A O 1
ATOM 736 N N . ILE A 1 91 ? -3.098 0.682 28.156 1.00 92.81 91 ILE A N 1
ATOM 737 C CA . ILE A 1 91 ? -1.834 1.016 27.484 1.00 92.81 91 ILE A CA 1
ATOM 738 C C . ILE A 1 91 ? -1.929 2.323 26.690 1.00 92.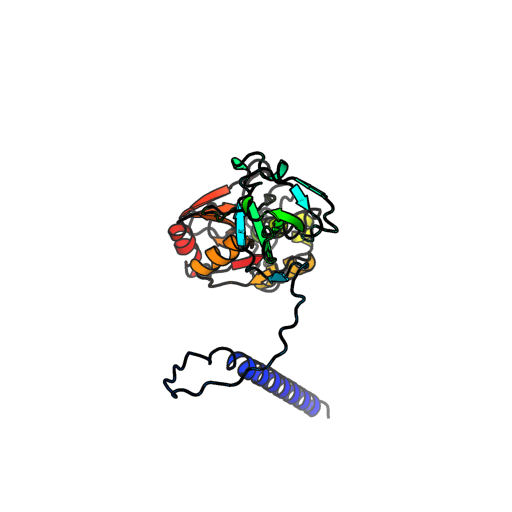81 91 ILE A C 1
ATOM 740 O O . ILE A 1 91 ? -0.957 2.745 26.072 1.00 92.81 91 ILE A O 1
ATOM 744 N N . GLY A 1 92 ? -3.099 2.964 26.697 1.00 92.75 92 GLY A N 1
ATOM 745 C CA . GLY A 1 92 ? -3.329 4.241 26.040 1.00 92.75 92 GLY A CA 1
ATOM 746 C C . GLY A 1 92 ? -4.812 4.532 25.844 1.00 92.75 92 GLY A C 1
ATOM 747 O O . GLY A 1 92 ? -5.674 3.993 26.544 1.00 92.75 92 GLY A O 1
ATOM 748 N N . ASN A 1 93 ? -5.101 5.395 24.877 1.00 93.62 93 ASN A N 1
ATOM 749 C CA . ASN A 1 93 ? -6.448 5.731 24.428 1.00 93.62 93 ASN A CA 1
ATOM 750 C C . ASN A 1 93 ? -6.434 6.117 22.940 1.00 93.62 93 ASN A C 1
ATOM 752 O O . ASN A 1 93 ? -5.376 6.338 22.346 1.00 93.62 93 ASN A O 1
ATOM 756 N N . THR A 1 94 ? -7.611 6.219 22.330 1.00 91.75 94 THR A N 1
ATOM 757 C CA . THR A 1 94 ? -7.769 6.512 20.898 1.00 91.75 94 THR A CA 1
ATOM 758 C C . THR A 1 94 ? -7.547 7.981 20.515 1.00 91.75 94 THR A C 1
ATOM 760 O O . THR A 1 94 ? -7.671 8.323 19.337 1.00 91.75 94 THR A O 1
ATOM 763 N N . LYS A 1 95 ? -7.171 8.869 21.450 1.00 91.19 95 LYS A N 1
ATOM 764 C CA . LYS A 1 95 ? -7.039 10.317 21.199 1.00 91.19 95 LYS A CA 1
ATOM 765 C C . LYS A 1 95 ? -6.126 10.629 20.015 1.00 91.19 95 LYS A C 1
ATOM 767 O O . LYS A 1 95 ? -6.475 11.464 19.190 1.00 91.19 95 LYS A O 1
ATOM 772 N N . THR A 1 96 ? -4.981 9.956 19.902 1.00 84.88 96 THR A N 1
ATOM 773 C CA . THR A 1 96 ? -4.013 10.178 18.811 1.00 84.88 96 THR A CA 1
ATOM 774 C C . THR A 1 96 ? -4.513 9.678 17.455 1.00 84.88 96 THR A C 1
ATOM 776 O O . THR A 1 96 ? -4.129 10.225 16.424 1.00 84.88 96 THR A O 1
ATOM 779 N N . LEU A 1 97 ? -5.402 8.680 17.436 1.00 86.12 97 LEU A N 1
ATOM 780 C CA . LEU A 1 97 ? -6.030 8.177 16.212 1.00 86.12 97 LEU A CA 1
ATOM 781 C C . LEU A 1 97 ? -7.120 9.132 15.724 1.00 86.12 97 LEU A C 1
ATOM 783 O O . LEU A 1 97 ? -7.275 9.326 14.527 1.00 86.12 97 LEU A O 1
ATOM 787 N N . LEU A 1 98 ? -7.843 9.780 16.637 1.00 85.31 98 LEU A N 1
ATOM 788 C CA . LEU A 1 98 ? -8.894 10.747 16.302 1.00 85.31 98 LEU A CA 1
ATOM 789 C C . LEU A 1 98 ? -8.350 12.092 15.794 1.00 85.31 98 LEU A C 1
ATOM 791 O O . LEU A 1 98 ? -9.098 12.888 15.224 1.00 85.31 98 LEU A O 1
ATOM 795 N N . GLN A 1 99 ? -7.058 12.365 15.986 1.00 73.19 99 GLN A N 1
ATOM 796 C CA . GLN A 1 99 ? -6.439 13.623 15.577 1.00 73.19 99 GLN A CA 1
ATOM 797 C C . GLN A 1 99 ? -6.347 13.739 14.053 1.00 73.19 99 GLN A C 1
ATOM 799 O O . GLN A 1 99 ? -5.674 12.949 13.403 1.00 73.19 99 GLN A O 1
ATOM 804 N N . ASN A 1 100 ? -6.949 14.795 13.502 1.00 62.97 100 ASN A N 1
ATOM 805 C CA . ASN A 1 100 ? -6.869 15.219 12.101 1.00 62.97 100 ASN A CA 1
ATOM 806 C C . ASN A 1 100 ? -7.356 14.178 11.060 1.00 62.97 100 ASN A C 1
ATOM 808 O O . ASN A 1 100 ? -6.550 13.485 10.430 1.00 62.97 100 ASN A O 1
ATOM 812 N N . PRO A 1 101 ? -8.669 14.134 10.762 1.00 55.53 101 PRO A N 1
ATOM 813 C CA . PRO A 1 101 ? -9.233 13.203 9.783 1.00 55.53 101 PRO A CA 1
ATOM 814 C C . PRO A 1 101 ? -8.703 13.391 8.351 1.00 55.53 101 PRO A C 1
ATOM 816 O O . PRO A 1 101 ? -8.814 12.460 7.552 1.00 55.53 101 PRO A O 1
ATOM 819 N N . LYS A 1 102 ? -8.085 14.539 8.016 1.00 55.41 102 LYS A N 1
ATOM 820 C CA . LYS A 1 102 ? -7.449 14.757 6.702 1.00 55.41 102 LYS A CA 1
ATOM 821 C C . LYS A 1 102 ? -6.213 13.874 6.490 1.00 55.41 102 LYS A C 1
ATOM 823 O O . LYS A 1 102 ? -5.849 13.624 5.347 1.00 55.41 102 LYS A O 1
ATOM 828 N N . ASN A 1 103 ? -5.613 13.370 7.572 1.00 65.12 103 ASN A N 1
ATOM 829 C CA . ASN A 1 103 ? -4.433 12.504 7.533 1.00 65.12 103 ASN A CA 1
ATOM 830 C C . ASN A 1 103 ? -4.775 11.009 7.638 1.00 65.12 103 ASN A C 1
ATOM 832 O O . ASN A 1 103 ? -3.865 10.186 7.727 1.00 65.12 103 ASN A O 1
ATOM 836 N N . PHE A 1 104 ? -6.067 10.648 7.653 1.00 75.88 104 PHE A N 1
ATOM 837 C CA . PHE A 1 104 ? -6.546 9.258 7.731 1.00 75.88 104 PHE A CA 1
ATOM 838 C C . PHE A 1 104 ? -5.980 8.457 8.924 1.00 75.88 104 PHE A C 1
ATOM 840 O O . PHE A 1 104 ? -5.931 7.230 8.915 1.00 75.88 104 PHE A O 1
ATOM 847 N N . THR A 1 105 ? -5.563 9.160 9.974 1.00 78.88 105 THR A N 1
ATOM 848 C CA . THR A 1 105 ? -5.004 8.645 11.236 1.00 78.88 105 THR A CA 1
ATOM 849 C C . THR A 1 105 ? -5.994 7.811 12.038 1.00 78.88 105 THR A C 1
ATOM 851 O O . THR A 1 105 ? -5.573 6.934 12.788 1.00 78.88 105 THR A O 1
ATOM 854 N N . ASN A 1 106 ? -7.293 8.034 11.830 1.00 87.75 106 ASN A N 1
ATOM 855 C CA . ASN A 1 106 ? -8.370 7.292 12.477 1.00 87.75 106 ASN A CA 1
ATOM 856 C C . ASN A 1 106 ? -8.730 5.982 11.772 1.00 87.75 106 ASN A C 1
ATOM 858 O O . ASN A 1 106 ? -9.675 5.323 12.198 1.00 87.75 106 ASN A O 1
ATOM 862 N N . LEU A 1 107 ? -8.034 5.607 10.696 1.00 92.06 107 LEU A N 1
ATOM 863 C CA . LEU A 1 107 ? -8.234 4.317 10.044 1.00 92.06 107 LEU A CA 1
ATOM 864 C C . LEU A 1 107 ? -7.313 3.252 10.652 1.00 92.06 107 LEU A C 1
ATOM 866 O O . LEU A 1 107 ? -6.101 3.447 10.762 1.00 92.06 107 LEU A O 1
ATOM 870 N N . VAL A 1 108 ? -7.906 2.119 11.025 1.00 93.06 108 VAL A N 1
ATOM 871 C CA . VAL A 1 108 ? -7.244 0.962 11.651 1.00 93.06 108 VAL A CA 1
ATOM 872 C C . VAL A 1 108 ? -7.710 -0.333 10.993 1.00 93.06 108 VAL A C 1
ATOM 874 O O . VAL A 1 108 ? -8.813 -0.380 10.456 1.00 93.06 108 VAL A O 1
ATOM 877 N N . GLN A 1 109 ? -6.897 -1.384 11.042 1.00 92.56 109 GLN A N 1
ATOM 878 C CA . GLN A 1 109 ? -7.338 -2.740 10.704 1.00 92.56 109 GLN A CA 1
ATOM 879 C C . GLN A 1 109 ? -7.920 -3.415 11.941 1.00 92.56 109 GLN A C 1
ATOM 881 O O . GLN A 1 109 ? -7.351 -3.275 13.021 1.00 92.56 109 GLN 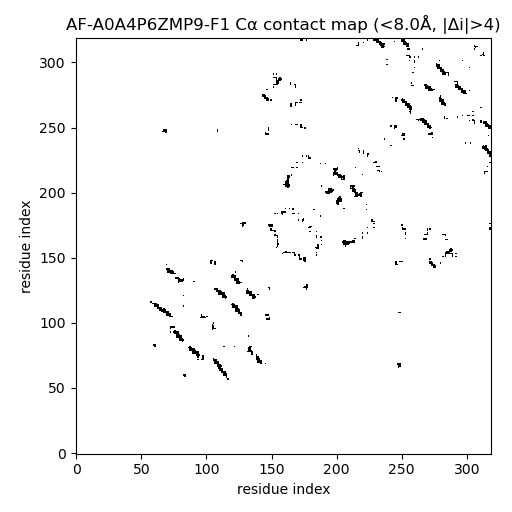A O 1
ATOM 886 N N . VAL A 1 110 ? -9.015 -4.157 11.772 1.00 93.62 110 VAL A N 1
ATOM 887 C CA . VAL A 1 110 ? -9.565 -5.043 12.808 1.00 93.62 110 VAL A CA 1
ATOM 888 C C . VAL A 1 110 ? -9.394 -6.492 12.379 1.00 93.62 110 VAL A C 1
ATOM 890 O O . VAL A 1 110 ? -10.072 -6.949 11.457 1.00 93.62 110 VAL A O 1
ATOM 893 N N . ASP A 1 111 ? -8.508 -7.207 13.063 1.00 93.06 111 ASP A N 1
ATOM 894 C CA . ASP A 1 111 ? -8.125 -8.598 12.796 1.00 93.06 111 ASP A CA 1
ATOM 895 C C . ASP A 1 111 ? -8.710 -9.592 13.805 1.00 93.06 111 ASP A C 1
ATOM 897 O O . ASP A 1 111 ? -8.808 -10.781 13.504 1.00 93.06 111 ASP A O 1
ATOM 901 N N . GLN A 1 112 ? -9.150 -9.135 14.982 1.00 94.44 112 GLN A N 1
ATOM 902 C CA . GLN A 1 112 ? -9.768 -10.000 15.990 1.00 94.44 112 GLN A CA 1
ATOM 903 C C . GLN A 1 112 ? -10.906 -9.305 16.740 1.00 94.44 112 GLN A C 1
ATOM 905 O O . GLN A 1 112 ? -10.920 -8.085 16.904 1.00 94.44 112 GLN A O 1
ATOM 910 N N . LYS A 1 113 ? -11.850 -10.107 17.240 1.00 94.44 113 LYS A N 1
ATOM 911 C CA . LYS A 1 113 ? -12.950 -9.682 18.113 1.00 94.44 113 LYS A CA 1
ATOM 912 C C . LYS A 1 113 ? -12.985 -10.543 19.368 1.00 94.44 113 LYS A C 1
ATOM 914 O O . LYS A 1 113 ? -13.002 -11.767 19.282 1.00 94.44 113 LYS A O 1
ATOM 919 N N . ALA A 1 114 ? -13.044 -9.921 20.533 1.00 93.06 114 ALA A N 1
ATOM 920 C CA . ALA A 1 114 ? -13.229 -10.593 21.807 1.00 93.06 114 ALA A CA 1
ATOM 921 C C . ALA A 1 114 ? -14.685 -10.443 22.247 1.00 93.06 114 ALA A C 1
ATOM 923 O O . ALA A 1 114 ? -15.156 -9.333 22.498 1.00 93.06 114 ALA A O 1
ATOM 924 N N . VAL A 1 115 ? -15.385 -11.571 22.378 1.00 91.56 115 VAL A N 1
ATOM 925 C CA . VAL A 1 115 ? -16.799 -11.619 22.782 1.00 91.56 115 VAL A CA 1
ATOM 926 C C . VAL A 1 115 ? -16.983 -12.417 24.072 1.00 91.56 115 VAL A C 1
ATOM 928 O O . VAL A 1 115 ? -16.365 -13.463 24.261 1.00 91.56 115 VAL A O 1
ATOM 931 N N . ALA A 1 116 ? -17.849 -11.944 24.965 1.00 88.25 116 ALA A N 1
ATOM 932 C CA . ALA A 1 116 ? -18.249 -12.663 26.172 1.00 88.25 116 ALA A CA 1
ATOM 933 C C . ALA A 1 116 ? -19.721 -12.382 26.494 1.00 88.25 116 ALA A C 1
ATOM 935 O O . ALA A 1 116 ? -20.234 -11.299 26.221 1.00 88.25 116 ALA A O 1
ATOM 936 N N . LYS A 1 117 ? -20.407 -13.363 27.092 1.00 85.69 117 LYS A N 1
ATOM 937 C CA . LYS A 1 117 ? -21.814 -13.217 27.486 1.00 85.69 117 LYS A CA 1
ATOM 938 C C . LYS A 1 117 ? -21.959 -12.079 28.503 1.00 85.69 117 LYS A C 1
ATOM 940 O O . LYS A 1 117 ? -21.235 -12.062 29.496 1.00 85.69 117 LYS A O 1
ATOM 945 N N . ASN A 1 118 ? -22.912 -11.176 28.262 1.00 86.06 118 ASN A N 1
ATOM 946 C CA . ASN A 1 118 ? -23.228 -10.020 29.113 1.00 86.06 118 ASN A CA 1
ATOM 947 C C . ASN A 1 118 ? -22.034 -9.077 29.367 1.00 86.06 118 ASN A C 1
ATOM 949 O O . ASN A 1 118 ? -21.961 -8.443 30.417 1.00 86.06 118 ASN A O 1
ATOM 953 N N . LYS A 1 119 ? -21.078 -9.004 28.434 1.00 86.81 119 LYS A N 1
ATOM 954 C CA . LYS A 1 119 ? -19.938 -8.080 28.496 1.00 86.81 119 LYS A CA 1
ATOM 955 C C . LYS A 1 119 ? -19.798 -7.311 27.177 1.00 86.81 119 LYS A C 1
ATOM 957 O O . LYS A 1 119 ? -20.245 -7.819 26.146 1.00 86.81 119 LYS A O 1
ATOM 962 N N . PRO A 1 120 ? -19.173 -6.119 27.183 1.00 89.56 120 PRO A N 1
ATOM 963 C CA . PRO A 1 120 ? -18.862 -5.393 25.955 1.00 89.56 120 PRO A CA 1
ATOM 964 C C . PRO A 1 120 ? -18.007 -6.232 25.003 1.00 89.56 120 PRO A C 1
ATOM 966 O O . PRO A 1 120 ? -17.197 -7.041 25.444 1.00 89.56 120 PRO A O 1
ATOM 969 N N . THR A 1 121 ? -18.163 -6.025 23.697 1.00 92.94 121 THR A N 1
ATOM 970 C CA . THR A 1 121 ? -17.254 -6.608 22.698 1.00 92.94 121 THR A CA 1
ATOM 971 C C . THR A 1 121 ? -16.025 -5.719 22.557 1.00 92.94 121 THR A C 1
ATOM 973 O O . THR A 1 121 ? -16.149 -4.495 22.585 1.00 92.94 121 THR A O 1
ATOM 976 N N . PHE A 1 122 ? -14.852 -6.324 22.385 1.00 94.00 122 PHE A N 1
ATOM 977 C CA . PHE A 1 122 ? -13.615 -5.596 22.106 1.00 94.00 122 PHE A CA 1
ATOM 978 C C . PHE A 1 122 ? -13.074 -5.976 20.735 1.00 94.00 122 PHE A C 1
ATOM 980 O O . PHE A 1 122 ? -13.012 -7.159 20.404 1.00 94.00 122 PHE A O 1
ATOM 987 N N . ASP A 1 123 ? -12.635 -4.984 19.975 1.00 95.62 123 ASP A N 1
ATOM 988 C CA . ASP A 1 123 ? -11.950 -5.175 18.703 1.00 95.62 123 ASP A CA 1
ATOM 989 C C . ASP A 1 123 ? -10.442 -5.021 18.931 1.00 95.62 123 ASP A C 1
ATOM 991 O O . ASP A 1 123 ? -9.990 -4.072 19.578 1.00 95.62 123 ASP A O 1
ATOM 995 N N . HIS A 1 124 ? -9.656 -5.969 18.421 1.00 95.44 124 HIS A N 1
ATOM 996 C CA . HIS A 1 124 ? -8.213 -5.797 18.313 1.00 95.44 124 HIS A CA 1
ATOM 997 C C . HIS A 1 124 ? -7.937 -4.913 17.102 1.00 95.44 124 HIS A C 1
ATOM 999 O O . HIS A 1 124 ? -8.429 -5.187 16.007 1.00 95.44 124 HIS A O 1
ATOM 1005 N N . ILE A 1 125 ? -7.202 -3.826 17.320 1.00 94.88 125 ILE A N 1
ATOM 1006 C CA . ILE A 1 125 ? -6.889 -2.849 16.285 1.00 94.88 125 ILE A CA 1
ATOM 1007 C C . ILE A 1 125 ? -5.399 -2.845 15.971 1.00 94.88 125 ILE A C 1
ATOM 1009 O O . ILE A 1 125 ? -4.545 -2.874 16.861 1.00 94.88 125 ILE A O 1
ATOM 1013 N N . MET A 1 126 ? -5.091 -2.743 14.683 1.00 92.38 126 MET A N 1
ATOM 1014 C CA . MET A 1 126 ? -3.734 -2.655 14.163 1.00 92.38 126 MET A CA 1
ATOM 1015 C C . MET A 1 126 ? -3.576 -1.461 13.229 1.00 92.38 126 MET A C 1
ATOM 1017 O O . MET A 1 126 ? -4.525 -1.002 12.586 1.00 92.38 126 MET A O 1
ATOM 1021 N N . ARG A 1 127 ? -2.340 -0.982 13.100 1.00 89.00 127 ARG A N 1
ATOM 1022 C CA . ARG A 1 127 ? -1.965 0.046 12.131 1.00 89.00 127 ARG A CA 1
ATOM 1023 C C . ARG A 1 127 ? -0.567 -0.234 11.608 1.00 89.00 127 ARG A C 1
ATOM 1025 O O . ARG A 1 127 ? 0.349 -0.468 12.384 1.00 89.00 127 ARG A O 1
ATOM 1032 N N . GLN A 1 128 ? -0.405 -0.205 10.291 1.00 85.12 128 GLN A N 1
ATOM 1033 C CA . GLN A 1 128 ? 0.851 -0.548 9.620 1.00 85.12 128 GLN A CA 1
ATOM 1034 C C . GLN A 1 128 ? 1.435 -1.913 10.011 1.00 85.12 128 GLN A C 1
ATOM 1036 O O . GLN A 1 128 ? 2.616 -2.011 10.343 1.00 85.12 128 GLN A O 1
ATOM 1041 N N . GLY A 1 129 ? 0.586 -2.941 10.071 1.00 82.44 129 GLY A N 1
ATOM 1042 C CA . GLY A 1 129 ? 0.978 -4.283 10.511 1.00 82.44 129 GLY A CA 1
ATOM 1043 C C . GLY A 1 129 ? 1.368 -4.381 11.991 1.00 82.44 129 GLY A C 1
ATOM 1044 O O . GLY A 1 129 ? 1.799 -5.439 12.442 1.00 82.44 129 GLY A O 1
ATOM 1045 N N . LYS A 1 130 ? 1.240 -3.295 12.767 1.00 88.00 130 LYS A N 1
ATOM 1046 C CA . LYS A 1 130 ? 1.557 -3.262 14.197 1.00 88.00 130 LYS A CA 1
ATOM 1047 C C . LYS A 1 130 ? 0.281 -3.299 15.037 1.00 88.00 130 LYS A C 1
ATOM 1049 O O . LYS A 1 130 ? -0.582 -2.436 14.844 1.00 88.00 130 LYS A O 1
ATOM 1054 N N . PRO A 1 131 ? 0.177 -4.225 16.002 1.00 92.25 131 PRO A N 1
ATOM 1055 C CA . PRO A 1 131 ? -0.861 -4.185 17.020 1.00 92.25 131 PRO A CA 1
ATOM 1056 C C . PRO A 1 131 ? -0.832 -2.865 17.790 1.00 92.25 131 PRO A C 1
ATOM 1058 O O . PRO A 1 131 ? 0.222 -2.441 18.264 1.00 92.25 131 PRO A O 1
ATOM 1061 N N . ILE A 1 132 ? -1.991 -2.225 17.923 1.00 94.00 132 ILE A N 1
ATOM 1062 C CA . ILE A 1 132 ? -2.194 -1.093 18.834 1.00 94.00 132 ILE A CA 1
ATOM 1063 C C . ILE A 1 132 ? -2.742 -1.611 20.169 1.00 94.00 132 ILE A C 1
ATOM 1065 O O . ILE A 1 132 ? -2.275 -1.193 21.226 1.00 94.00 132 ILE A O 1
ATOM 1069 N N . GLY A 1 133 ? -3.713 -2.526 20.127 1.00 94.81 133 GLY A N 1
ATOM 1070 C CA . GLY A 1 133 ? -4.319 -3.131 21.311 1.00 94.81 133 GLY A CA 1
ATOM 1071 C C . GLY A 1 133 ? -5.809 -3.396 21.134 1.00 94.81 133 GLY A C 1
ATOM 1072 O O . GLY A 1 133 ? -6.325 -3.405 20.020 1.00 94.81 133 GLY A O 1
ATOM 1073 N N . TRP A 1 134 ? -6.497 -3.610 22.249 1.00 95.25 134 TRP A N 1
ATOM 1074 C CA . TRP A 1 134 ? -7.927 -3.898 22.304 1.00 95.25 134 TRP A CA 1
ATOM 1075 C C . TRP A 1 134 ? -8.707 -2.650 22.686 1.00 95.25 134 TRP A C 1
ATOM 1077 O O . TRP A 1 134 ? -8.405 -2.022 23.699 1.00 95.25 134 TRP A O 1
ATOM 1087 N N . VAL A 1 135 ? -9.724 -2.314 21.906 1.00 95.38 135 VAL A N 1
ATOM 1088 C CA . VAL A 1 135 ? -10.605 -1.164 22.137 1.00 95.38 135 VAL A CA 1
ATOM 1089 C C . VAL A 1 135 ? -12.052 -1.637 22.204 1.00 95.38 135 VAL A C 1
ATOM 1091 O O . VAL A 1 135 ? -12.393 -2.660 21.608 1.00 95.38 135 VAL A O 1
ATOM 1094 N N . ASN A 1 136 ? -12.914 -0.929 22.935 1.00 94.56 136 ASN A N 1
ATOM 1095 C CA . ASN A 1 136 ? -14.348 -1.212 22.905 1.00 94.56 136 ASN A CA 1
ATOM 1096 C C . ASN A 1 136 ? -14.850 -1.141 21.452 1.00 94.56 136 ASN A C 1
ATOM 1098 O O . ASN A 1 136 ? -14.592 -0.160 20.752 1.00 94.56 136 ASN A O 1
ATOM 1102 N N . ALA A 1 137 ? -15.565 -2.171 20.994 1.00 94.00 137 ALA A N 1
ATOM 1103 C CA . ALA A 1 137 ? -16.044 -2.258 19.616 1.00 94.00 137 ALA A CA 1
ATOM 1104 C C . ALA A 1 137 ? -16.985 -1.100 19.237 1.00 94.00 137 ALA A C 1
ATOM 1106 O O . ALA A 1 137 ? -17.085 -0.758 18.065 1.00 94.00 137 ALA A O 1
ATOM 1107 N N . ASN A 1 138 ? -17.618 -0.439 20.212 1.00 94.31 138 ASN A N 1
ATOM 1108 C CA . ASN A 1 138 ? -18.438 0.752 19.973 1.00 94.31 138 ASN A CA 1
ATOM 1109 C C . ASN A 1 138 ? -17.628 1.976 19.515 1.00 94.31 138 ASN A C 1
ATOM 1111 O O . ASN A 1 138 ? -18.220 2.939 19.039 1.00 94.31 138 ASN A O 1
ATOM 1115 N N . ALA A 1 139 ? -16.301 1.964 19.663 1.00 94.06 139 ALA A N 1
ATOM 1116 C CA . ALA A 1 139 ? -15.437 3.052 19.215 1.00 94.06 139 ALA A CA 1
ATOM 1117 C C . ALA A 1 139 ? -14.979 2.910 17.757 1.00 94.06 139 ALA A C 1
ATOM 1119 O O . ALA A 1 139 ? -14.307 3.806 17.237 1.00 94.06 139 ALA A O 1
ATOM 1120 N N . VAL A 1 140 ? -15.295 1.787 17.101 1.00 93.69 140 VAL A N 1
ATOM 1121 C CA . VAL A 1 140 ? -14.791 1.425 15.774 1.00 93.69 140 VAL A CA 1
ATOM 1122 C C . VAL A 1 140 ? -15.959 1.058 14.859 1.00 93.69 140 VAL A C 1
ATOM 1124 O O . VAL A 1 140 ? -16.765 0.191 15.177 1.00 93.69 140 VAL A O 1
ATOM 1127 N N . HIS A 1 141 ? -16.055 1.707 13.695 1.00 92.75 141 HIS A N 1
ATOM 1128 C CA . HIS A 1 141 ? -17.137 1.461 12.737 1.00 92.75 141 HIS A CA 1
ATOM 1129 C C . HIS A 1 141 ? -16.634 1.244 11.314 1.00 92.75 141 HIS A C 1
ATOM 1131 O O . HIS A 1 141 ? -15.571 1.717 10.903 1.00 92.75 141 HIS A O 1
ATOM 1137 N N . SER A 1 142 ? -17.473 0.597 10.505 1.00 90.94 142 SER A N 1
ATOM 1138 C CA . SER A 1 142 ? -17.262 0.494 9.064 1.00 90.94 142 SER A CA 1
ATOM 1139 C C . SER A 1 142 ? -17.079 1.869 8.413 1.00 90.94 142 SER A C 1
ATOM 1141 O O . SER A 1 142 ? -17.774 2.827 8.747 1.00 90.94 142 SER A O 1
ATOM 1143 N N . THR A 1 143 ? -16.192 1.946 7.422 1.00 91.38 143 THR A N 1
ATOM 1144 C CA . THR A 1 143 ? -15.941 3.159 6.633 1.00 91.38 143 THR A CA 1
ATOM 1145 C C . THR A 1 143 ? -16.258 2.924 5.155 1.00 91.38 143 THR A C 1
ATOM 1147 O O . THR A 1 143 ? -16.202 1.801 4.657 1.00 91.38 143 THR A O 1
ATOM 1150 N N . SER A 1 144 ? -16.581 3.991 4.425 1.00 92.12 144 SER A N 1
ATOM 1151 C CA . SER A 1 144 ? -16.697 3.987 2.957 1.00 92.12 144 SER A CA 1
ATOM 1152 C C . SER A 1 144 ? -15.452 4.548 2.261 1.00 92.12 144 SER A C 1
ATOM 1154 O O . SER A 1 144 ? -15.353 4.506 1.035 1.00 92.12 144 SER A O 1
ATOM 1156 N N . THR A 1 145 ? -14.512 5.084 3.045 1.00 93.19 145 THR A N 1
ATOM 1157 C CA . THR A 1 145 ? -13.240 5.647 2.586 1.00 93.19 145 THR A CA 1
ATOM 1158 C C . THR A 1 145 ? -12.100 4.974 3.333 1.00 93.19 145 THR A C 1
ATOM 1160 O O . THR A 1 145 ? -12.051 5.000 4.564 1.00 93.19 145 THR A O 1
ATOM 1163 N N . TYR A 1 146 ? -11.200 4.398 2.556 1.00 93.62 146 TYR A N 1
ATOM 1164 C CA . TYR A 1 146 ? -10.084 3.561 2.949 1.00 93.62 146 TYR A CA 1
ATOM 1165 C C . TYR A 1 146 ? -8.822 4.259 2.460 1.00 93.62 146 TYR A C 1
ATOM 1167 O O . TYR A 1 146 ? -8.718 4.540 1.269 1.00 93.62 146 TYR A O 1
ATOM 1175 N N . VAL A 1 147 ? -7.889 4.574 3.350 1.00 93.75 147 VAL A N 1
ATOM 1176 C CA . VAL A 1 147 ? -6.560 5.072 2.986 1.00 93.75 147 VAL A CA 1
ATOM 1177 C C . VAL A 1 147 ? -5.569 4.465 3.962 1.00 93.75 147 VAL A C 1
ATOM 1179 O O . VAL A 1 147 ? -5.721 4.602 5.175 1.00 93.75 147 VAL A O 1
ATOM 1182 N N . LEU A 1 148 ? -4.577 3.771 3.425 1.00 92.25 148 LEU A N 1
ATOM 1183 C CA . LEU A 1 148 ? -3.518 3.157 4.201 1.00 92.25 148 LEU A CA 1
ATOM 1184 C C . LEU A 1 148 ? -2.592 4.251 4.740 1.00 92.25 148 LEU A C 1
ATOM 1186 O O . LEU A 1 148 ? -2.287 5.190 4.009 1.00 92.25 148 LEU A O 1
ATOM 1190 N N . PRO A 1 149 ? -2.120 4.168 5.990 1.00 89.25 149 PRO A N 1
ATOM 1191 C CA . PRO A 1 149 ? -1.034 5.020 6.470 1.00 89.25 149 PRO A CA 1
ATOM 1192 C C . PRO A 1 149 ? 0.265 4.692 5.721 1.00 89.25 149 PRO A C 1
ATOM 1194 O O . PRO A 1 149 ? 0.702 3.549 5.735 1.00 89.25 149 PRO A O 1
ATOM 1197 N N . TYR A 1 150 ? 0.905 5.679 5.094 1.00 92.25 150 TYR A N 1
ATOM 1198 C CA . TYR A 1 150 ? 2.076 5.468 4.234 1.00 92.25 150 TYR A CA 1
ATOM 1199 C C . TYR A 1 150 ? 3.112 6.582 4.389 1.00 92.25 150 TYR A C 1
ATOM 1201 O O . TYR A 1 150 ? 2.803 7.687 4.837 1.00 92.25 150 TYR A O 1
ATOM 1209 N N . VAL A 1 151 ? 4.338 6.294 3.957 1.00 92.75 151 VAL A N 1
ATOM 1210 C CA . VAL A 1 151 ? 5.378 7.284 3.687 1.00 92.75 151 VAL A CA 1
ATOM 1211 C C . VAL A 1 151 ? 5.568 7.379 2.180 1.00 92.75 151 VAL A C 1
ATOM 1213 O O . VAL A 1 151 ? 5.918 6.410 1.503 1.00 92.75 151 VAL A O 1
ATOM 1216 N N . TYR A 1 152 ? 5.319 8.570 1.645 1.00 94.50 152 TYR A N 1
ATOM 1217 C CA . TYR A 1 152 ? 5.542 8.854 0.236 1.00 94.50 152 TYR A CA 1
ATOM 1218 C C . TYR A 1 152 ? 7.042 8.835 -0.087 1.00 94.50 152 TYR A C 1
ATOM 1220 O O . TYR A 1 152 ? 7.837 9.479 0.601 1.00 94.50 152 TYR A O 1
ATOM 1228 N N . ILE A 1 153 ? 7.415 8.142 -1.162 1.00 95.12 153 ILE A N 1
ATOM 1229 C CA . ILE A 1 153 ? 8.788 8.050 -1.654 1.00 95.12 153 ILE A CA 1
ATOM 1230 C C . ILE A 1 153 ? 8.855 8.680 -3.045 1.00 95.12 153 ILE A C 1
ATOM 1232 O O . ILE A 1 153 ? 8.070 8.362 -3.932 1.00 95.12 153 ILE A O 1
ATOM 1236 N N . SER A 1 154 ? 9.808 9.592 -3.223 1.00 94.19 154 SER A N 1
ATOM 1237 C CA . SER A 1 154 ? 10.153 10.164 -4.523 1.00 94.19 154 SER A CA 1
ATOM 1238 C C . SER A 1 154 ? 11.239 9.314 -5.183 1.00 94.19 154 SER A C 1
ATOM 1240 O O . SER A 1 154 ? 12.192 8.933 -4.506 1.00 94.19 154 SER A O 1
ATOM 1242 N N . GLN A 1 155 ? 11.140 9.068 -6.493 1.00 92.25 155 GLN A N 1
ATOM 1243 C CA . GLN A 1 155 ? 12.233 8.428 -7.246 1.00 92.25 155 GLN A CA 1
ATOM 1244 C C . GLN A 1 155 ? 13.446 9.366 -7.439 1.00 92.25 155 GLN A C 1
ATOM 1246 O O . GLN A 1 155 ? 14.591 8.922 -7.533 1.00 92.25 155 GLN A O 1
ATOM 1251 N N . PHE A 1 156 ? 13.214 10.683 -7.402 1.00 90.94 156 PHE A N 1
ATOM 1252 C CA . PHE A 1 156 ? 14.242 11.709 -7.599 1.00 90.94 156 PHE A CA 1
ATOM 1253 C C . PHE A 1 156 ? 15.015 12.052 -6.326 1.00 90.94 156 PHE A C 1
ATOM 1255 O O . PHE A 1 156 ? 16.226 12.236 -6.381 1.00 90.94 156 PHE A O 1
ATOM 1262 N N . TRP A 1 157 ? 14.347 12.142 -5.174 1.00 84.94 157 TRP A N 1
ATOM 1263 C CA . TRP A 1 157 ? 14.974 12.595 -3.931 1.00 84.94 157 TRP A CA 1
ATOM 1264 C C . TRP A 1 157 ? 14.784 11.591 -2.787 1.00 84.94 157 TRP A C 1
ATOM 1266 O O . TRP A 1 157 ? 13.662 11.127 -2.568 1.00 84.94 157 TRP A O 1
ATOM 1276 N N . PRO A 1 158 ? 15.830 11.303 -1.986 1.00 81.75 158 PRO A N 1
ATOM 1277 C CA . PRO A 1 158 ? 17.217 11.774 -2.112 1.00 81.75 158 PRO A CA 1
ATOM 1278 C C . PRO A 1 158 ? 18.026 10.908 -3.089 1.00 81.75 158 PRO A C 1
ATOM 1280 O O . PRO A 1 158 ? 19.248 10.995 -3.129 1.00 81.75 158 PRO A O 1
ATOM 1283 N N . SER A 1 159 ? 17.355 10.008 -3.818 1.00 78.19 159 SER A N 1
ATOM 1284 C CA . SER A 1 159 ? 17.999 8.888 -4.487 1.00 78.19 159 SER A CA 1
ATOM 1285 C C . SER A 1 159 ? 18.700 9.206 -5.795 1.00 78.19 159 SER A C 1
ATOM 1287 O O . SER A 1 159 ? 19.641 8.484 -6.120 1.00 78.19 159 SER A O 1
ATOM 1289 N N . ALA A 1 160 ? 18.222 10.219 -6.524 1.00 81.31 160 ALA A N 1
ATOM 1290 C CA . ALA A 1 160 ? 18.552 10.470 -7.927 1.00 81.31 160 ALA A CA 1
ATOM 1291 C C . ALA A 1 160 ? 18.455 9.191 -8.786 1.00 81.31 160 ALA A C 1
ATOM 1293 O O . ALA A 1 160 ? 19.324 8.902 -9.596 1.00 81.31 160 ALA A O 1
ATOM 1294 N N . ALA A 1 161 ? 17.429 8.369 -8.545 1.00 86.56 161 ALA A N 1
ATOM 1295 C CA . ALA A 1 161 ? 17.171 7.149 -9.304 1.00 86.56 161 ALA A CA 1
ATOM 1296 C C . ALA A 1 161 ? 16.004 7.439 -10.254 1.00 86.56 161 ALA A C 1
ATOM 1298 O O . ALA A 1 161 ? 14.853 7.100 -9.973 1.00 86.56 161 ALA A O 1
ATOM 1299 N N . GLU A 1 162 ? 16.282 8.200 -11.315 1.00 86.06 162 GLU A N 1
ATOM 1300 C CA . GLU A 1 162 ? 15.231 8.851 -12.097 1.00 86.06 162 GLU A CA 1
ATOM 1301 C C . GLU A 1 162 ? 14.347 7.880 -12.882 1.00 86.06 162 GLU A C 1
ATOM 1303 O O . GLU A 1 162 ? 13.216 8.245 -13.185 1.00 86.06 162 GLU A O 1
ATOM 1308 N N . ASP A 1 163 ? 14.809 6.654 -13.131 1.00 91.69 163 ASP A N 1
ATOM 1309 C CA . ASP A 1 163 ? 14.063 5.575 -13.793 1.00 91.69 163 ASP A CA 1
ATOM 1310 C C . ASP A 1 163 ? 13.753 4.419 -12.808 1.00 91.69 163 ASP A C 1
ATOM 1312 O O . ASP A 1 163 ? 13.664 3.264 -13.207 1.00 91.69 163 ASP A O 1
ATOM 1316 N N . ALA A 1 164 ? 13.633 4.704 -11.503 1.00 94.12 164 ALA A N 1
ATOM 1317 C CA . ALA A 1 164 ? 13.321 3.713 -10.461 1.00 94.12 164 ALA A CA 1
ATOM 1318 C C . ALA A 1 164 ? 11.877 3.805 -9.939 1.00 94.12 164 ALA A C 1
ATOM 1320 O O . ALA A 1 164 ? 11.641 3.776 -8.724 1.00 94.12 164 ALA A O 1
ATOM 1321 N N . CYS A 1 165 ? 10.904 4.002 -10.832 1.00 95.44 165 CYS A N 1
ATOM 1322 C CA . CYS A 1 165 ? 9.507 4.161 -10.425 1.00 95.44 165 CYS A CA 1
ATOM 1323 C C . CYS A 1 165 ? 8.953 2.914 -9.722 1.00 95.44 165 CYS A C 1
ATOM 1325 O O . CYS A 1 165 ? 8.215 3.051 -8.744 1.00 95.44 165 CYS A O 1
ATOM 1327 N N . GLU A 1 166 ? 9.388 1.726 -10.141 1.00 96.88 166 GLU A N 1
ATOM 1328 C CA . GLU A 1 166 ? 9.032 0.434 -9.561 1.00 96.88 166 GLU A CA 1
ATOM 1329 C C . GLU A 1 166 ? 9.440 0.363 -8.078 1.00 96.88 166 GLU A C 1
ATOM 1331 O O . GLU A 1 166 ? 8.606 0.140 -7.200 1.00 96.88 166 GLU A O 1
ATOM 1336 N N . GLU A 1 167 ? 10.703 0.639 -7.752 1.00 96.81 167 GLU A N 1
ATOM 1337 C CA . GLU A 1 167 ? 11.261 0.533 -6.399 1.00 96.81 167 GLU A CA 1
ATOM 1338 C C . GLU A 1 167 ? 10.773 1.661 -5.495 1.00 96.81 167 GLU A C 1
ATOM 1340 O O . GLU A 1 167 ? 10.583 1.451 -4.294 1.00 96.81 167 GLU A O 1
ATOM 1345 N N . ALA A 1 168 ? 10.554 2.856 -6.047 1.00 97.12 168 ALA A N 1
ATOM 1346 C CA . ALA A 1 168 ? 9.962 3.959 -5.303 1.00 97.12 168 ALA A CA 1
ATOM 1347 C C . ALA A 1 168 ? 8.518 3.622 -4.895 1.00 97.12 168 ALA A C 1
ATOM 1349 O O . ALA A 1 168 ? 8.177 3.724 -3.712 1.00 97.12 168 ALA A O 1
ATOM 1350 N N . SER A 1 169 ? 7.705 3.137 -5.840 1.00 97.88 169 SER A N 1
ATOM 1351 C CA . SER A 1 169 ? 6.334 2.682 -5.584 1.00 97.88 169 SER A CA 1
ATOM 1352 C C . SER A 1 169 ? 6.294 1.483 -4.637 1.00 97.88 169 SER A C 1
ATOM 1354 O O . SER A 1 169 ? 5.516 1.488 -3.679 1.00 97.88 169 SER A O 1
ATOM 1356 N N . LEU A 1 170 ? 7.188 0.505 -4.816 1.00 98.31 170 LEU A N 1
ATOM 1357 C CA . LEU A 1 170 ? 7.334 -0.639 -3.916 1.00 98.31 170 LEU A CA 1
ATOM 1358 C C . LEU A 1 170 ? 7.702 -0.200 -2.500 1.00 98.31 170 LEU A C 1
ATOM 1360 O O . LEU A 1 170 ? 7.116 -0.686 -1.534 1.00 98.31 170 LEU A O 1
ATOM 1364 N N . LYS A 1 171 ? 8.637 0.741 -2.342 1.00 97.69 171 LYS A N 1
ATOM 1365 C CA . LYS A 1 171 ? 9.010 1.256 -1.022 1.00 97.69 171 LYS A CA 1
ATOM 1366 C C . LYS A 1 171 ? 7.852 2.008 -0.364 1.00 97.69 171 LYS A C 1
ATOM 1368 O O . LYS A 1 171 ? 7.629 1.839 0.836 1.00 97.69 171 LYS A O 1
ATOM 1373 N N . THR A 1 172 ? 7.085 2.795 -1.121 1.00 97.38 172 THR A N 1
ATOM 1374 C CA . THR A 1 172 ? 5.854 3.404 -0.596 1.00 97.38 172 THR A CA 1
ATOM 1375 C C . THR A 1 172 ? 4.846 2.337 -0.167 1.00 97.38 172 THR A C 1
ATOM 1377 O O . THR A 1 172 ? 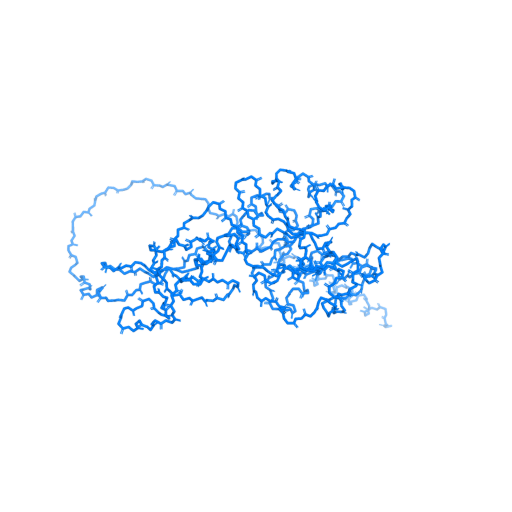4.312 2.444 0.937 1.00 97.38 172 THR A O 1
ATOM 1380 N N . ALA A 1 173 ? 4.641 1.276 -0.949 1.00 98.00 173 ALA A N 1
ATOM 1381 C CA . ALA A 1 173 ? 3.777 0.159 -0.567 1.00 98.00 173 ALA A CA 1
ATOM 1382 C C . ALA A 1 173 ? 4.266 -0.541 0.717 1.00 98.00 173 ALA A C 1
ATOM 1384 O O . ALA A 1 173 ? 3.502 -0.682 1.668 1.00 98.00 173 ALA A O 1
ATOM 1385 N N . MET A 1 174 ? 5.557 -0.872 0.817 1.00 97.44 174 MET A N 1
ATOM 1386 C CA . MET A 1 174 ? 6.180 -1.463 2.013 1.00 97.44 174 MET A CA 1
ATOM 1387 C C . MET A 1 174 ? 6.028 -0.601 3.272 1.00 97.44 174 MET A C 1
ATOM 1389 O O . MET A 1 174 ? 5.831 -1.128 4.371 1.00 97.44 174 MET A O 1
ATOM 1393 N N . SER A 1 175 ? 6.056 0.726 3.127 1.00 95.50 175 SER A N 1
ATOM 1394 C CA . SER A 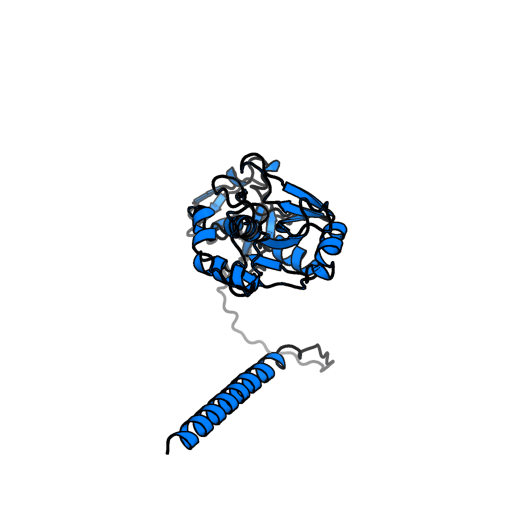1 175 ? 5.856 1.636 4.259 1.00 95.50 175 SER A CA 1
ATOM 1395 C C . SER A 1 175 ? 4.471 1.500 4.900 1.00 95.50 175 SER A C 1
ATOM 1397 O O . SER A 1 175 ? 4.318 1.788 6.090 1.00 95.50 175 SER A O 1
ATOM 1399 N N . THR A 1 176 ? 3.475 1.004 4.151 1.00 93.62 176 THR A N 1
ATOM 1400 C CA . THR A 1 176 ? 2.134 0.751 4.693 1.00 93.62 176 THR A CA 1
ATOM 1401 C C . THR A 1 176 ? 2.106 -0.345 5.737 1.00 93.62 176 THR A C 1
ATOM 1403 O O . THR A 1 176 ? 1.200 -0.337 6.551 1.00 93.62 176 THR A O 1
ATOM 1406 N N . GLN A 1 177 ? 3.127 -1.204 5.780 1.00 91.69 177 GLN A N 1
ATOM 1407 C CA . GLN A 1 177 ? 3.307 -2.277 6.761 1.00 91.69 177 GLN A CA 1
ATOM 1408 C C . GLN A 1 177 ? 4.518 -2.024 7.677 1.00 91.69 177 GLN A C 1
ATOM 1410 O O . GLN A 1 177 ? 5.076 -2.943 8.281 1.00 91.69 177 GLN A O 1
ATOM 1415 N N . ASN A 1 178 ? 4.984 -0.767 7.743 1.00 92.56 178 ASN A N 1
ATOM 1416 C CA . ASN A 1 178 ? 6.188 -0.365 8.471 1.00 92.56 178 ASN A CA 1
ATOM 1417 C C . ASN A 1 178 ? 7.431 -1.194 8.062 1.00 92.56 178 ASN A C 1
ATOM 1419 O O . ASN A 1 178 ? 8.290 -1.516 8.888 1.00 92.56 178 ASN A O 1
ATOM 1423 N N . LYS A 1 179 ? 7.543 -1.558 6.781 1.00 95.44 179 LYS A N 1
ATOM 1424 C CA . LYS A 1 179 ? 8.695 -2.285 6.229 1.00 95.44 179 LYS A CA 1
ATOM 1425 C C . LYS A 1 179 ? 9.639 -1.322 5.519 1.00 95.44 179 LYS A C 1
ATOM 1427 O O . LYS A 1 179 ? 9.211 -0.309 4.974 1.00 95.44 179 LYS A O 1
ATOM 1432 N N . ALA A 1 180 ? 10.937 -1.625 5.568 1.00 94.12 180 ALA A N 1
ATOM 1433 C CA . ALA A 1 180 ? 12.005 -0.819 4.962 1.00 94.12 180 ALA A CA 1
ATOM 1434 C C . ALA A 1 180 ? 12.040 0.675 5.381 1.00 94.12 180 ALA A C 1
ATOM 1436 O O . ALA A 1 180 ? 12.606 1.501 4.665 1.00 94.12 180 ALA A O 1
ATOM 1437 N N . MET A 1 181 ? 11.475 1.038 6.543 1.00 92.25 181 MET A N 1
ATOM 1438 C CA . MET A 1 181 ? 11.333 2.442 6.973 1.00 92.25 181 MET A CA 1
ATOM 1439 C C . MET A 1 181 ? 12.671 3.185 7.085 1.00 92.25 181 MET A C 1
ATOM 1441 O O . MET A 1 181 ? 12.760 4.351 6.714 1.00 92.25 181 MET A O 1
ATOM 1445 N N . ASN A 1 182 ? 13.715 2.486 7.536 1.00 93.00 182 ASN A N 1
ATOM 1446 C CA . ASN A 1 182 ? 15.052 3.050 7.742 1.00 93.00 182 ASN A CA 1
ATOM 1447 C C . ASN A 1 182 ? 16.004 2.775 6.567 1.00 93.00 182 ASN A C 1
ATOM 1449 O O . ASN A 1 182 ? 17.191 3.064 6.655 1.00 93.00 182 ASN A O 1
ATOM 1453 N N . VAL A 1 183 ? 15.506 2.191 5.472 1.00 94.56 183 VAL A N 1
ATOM 1454 C CA . VAL A 1 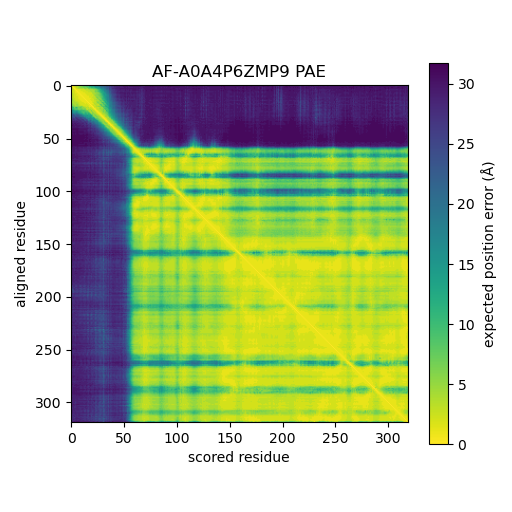183 ? 16.324 1.837 4.308 1.00 94.56 183 VAL A CA 1
ATOM 1455 C C . VAL A 1 183 ? 16.159 2.924 3.246 1.00 94.56 183 VAL A C 1
ATOM 1457 O O . VAL A 1 183 ? 15.039 3.140 2.777 1.00 94.56 183 VAL A O 1
ATOM 1460 N N . PRO A 1 184 ? 17.215 3.635 2.822 1.00 94.12 184 PRO A N 1
ATOM 1461 C CA . PRO A 1 184 ? 17.101 4.636 1.764 1.00 94.12 184 PRO A CA 1
ATOM 1462 C C . PRO A 1 184 ? 16.737 3.977 0.425 1.00 94.12 184 PRO A C 1
ATOM 1464 O O . PRO A 1 184 ? 17.130 2.846 0.153 1.00 94.12 184 PRO A O 1
ATOM 1467 N N . LEU A 1 185 ? 16.000 4.690 -0.439 1.00 95.31 185 LEU A N 1
ATOM 1468 C CA . LEU A 1 185 ? 15.591 4.145 -1.746 1.00 95.31 185 LEU A CA 1
ATOM 1469 C C . LEU A 1 185 ? 16.809 3.709 -2.580 1.00 95.31 185 LEU A C 1
ATOM 1471 O O . LEU A 1 185 ? 16.786 2.641 -3.180 1.00 95.31 185 LEU A O 1
ATOM 1475 N N . GLN A 1 186 ? 17.907 4.472 -2.530 1.00 94.69 186 GLN A N 1
ATOM 1476 C CA . GLN A 1 186 ? 19.179 4.110 -3.170 1.00 94.69 186 GLN A CA 1
ATOM 1477 C C . GLN A 1 186 ? 19.648 2.704 -2.818 1.00 94.69 186 GLN A C 1
ATOM 1479 O O . GLN A 1 186 ? 20.135 2.000 -3.694 1.00 94.69 186 GLN A O 1
ATOM 1484 N N . GLN A 1 187 ? 19.522 2.292 -1.557 1.00 95.38 187 GLN A N 1
ATOM 1485 C CA . GLN A 1 187 ? 19.977 0.976 -1.129 1.00 95.38 187 GLN A CA 1
ATOM 1486 C C . GLN A 1 187 ? 19.102 -0.131 -1.723 1.00 95.38 187 GLN A C 1
ATOM 1488 O O . GLN A 1 187 ? 19.640 -1.134 -2.182 1.00 95.38 187 GLN A O 1
ATOM 1493 N N . ILE A 1 188 ? 17.784 0.078 -1.787 1.00 96.50 188 ILE A N 1
ATOM 1494 C CA . ILE A 1 188 ? 16.846 -0.861 -2.421 1.00 96.50 188 ILE A CA 1
ATOM 1495 C C . ILE A 1 188 ? 17.184 -1.018 -3.908 1.00 96.50 188 ILE A C 1
ATOM 1497 O O . ILE A 1 188 ? 17.357 -2.135 -4.393 1.00 96.50 188 ILE A O 1
ATOM 1501 N N . VAL A 1 189 ? 17.385 0.099 -4.613 1.00 95.81 189 VAL A N 1
ATOM 1502 C CA . VAL A 1 189 ? 17.756 0.103 -6.037 1.00 95.81 189 VAL A CA 1
ATOM 1503 C C . VAL A 1 189 ? 19.119 -0.569 -6.265 1.00 95.81 189 VAL A C 1
ATOM 1505 O O . VAL A 1 189 ? 19.257 -1.379 -7.179 1.00 95.81 189 VAL A O 1
ATOM 1508 N N . LYS A 1 190 ? 20.126 -0.313 -5.414 1.00 94.19 190 LYS A N 1
ATOM 1509 C CA . LYS A 1 190 ? 21.450 -0.968 -5.494 1.00 94.19 190 LYS A CA 1
ATOM 1510 C C . LYS A 1 190 ? 21.393 -2.477 -5.257 1.00 94.19 190 LYS A C 1
ATOM 1512 O O . LYS A 1 190 ? 22.158 -3.213 -5.869 1.00 94.19 190 LYS A O 1
ATOM 1517 N N . GLN A 1 191 ? 20.527 -2.932 -4.354 1.00 94.31 191 GLN A N 1
ATOM 1518 C CA . GLN A 1 191 ? 20.372 -4.351 -4.010 1.00 94.31 191 GLN A CA 1
ATOM 1519 C C . GLN A 1 191 ? 19.459 -5.113 -4.981 1.00 94.31 191 GLN A C 1
ATOM 1521 O O . GLN A 1 191 ? 19.331 -6.342 -4.885 1.00 94.31 191 GLN A O 1
ATOM 1526 N N . THR A 1 192 ? 18.830 -4.397 -5.910 1.00 95.50 192 THR A N 1
ATOM 1527 C CA . THR A 1 192 ? 18.032 -4.989 -6.974 1.00 95.50 192 THR A CA 1
ATOM 1528 C C . THR A 1 192 ? 18.957 -5.556 -8.056 1.00 95.50 192 THR A C 1
ATOM 1530 O O . THR A 1 192 ? 19.813 -4.826 -8.565 1.00 95.50 192 THR A O 1
ATOM 1533 N N . PRO A 1 193 ? 18.827 -6.851 -8.418 1.00 95.44 193 PRO A N 1
ATOM 1534 C CA . PRO A 1 193 ? 19.657 -7.462 -9.449 1.00 95.44 193 PRO A CA 1
ATOM 1535 C C . PRO A 1 193 ? 19.582 -6.706 -10.776 1.00 95.44 193 PRO A C 1
ATOM 1537 O O . PRO A 1 193 ? 18.555 -6.117 -11.110 1.00 95.44 193 PRO A O 1
ATOM 1540 N N . ARG A 1 194 ? 20.651 -6.776 -11.568 1.00 95.62 194 ARG A N 1
ATOM 1541 C CA . ARG A 1 194 ? 20.641 -6.358 -12.976 1.00 95.62 194 ARG A CA 1
ATOM 1542 C C . ARG A 1 194 ? 20.509 -7.591 -13.856 1.00 95.62 194 ARG A C 1
ATOM 1544 O O . ARG A 1 194 ? 21.164 -8.597 -13.598 1.00 95.62 194 ARG A O 1
ATOM 1551 N N . SER A 1 195 ? 19.650 -7.538 -14.867 1.00 96.31 195 SER A N 1
ATOM 1552 C CA . SER A 1 195 ? 19.406 -8.667 -15.766 1.00 96.31 195 SER A CA 1
ATOM 1553 C C . SER A 1 195 ? 18.735 -8.209 -17.049 1.00 96.31 195 SER A C 1
ATOM 1555 O O . SER A 1 195 ? 17.845 -7.375 -17.006 1.00 96.31 195 SER A O 1
ATOM 1557 N N . LYS A 1 196 ? 19.063 -8.828 -18.187 1.00 94.75 196 LYS A N 1
ATOM 1558 C CA . LYS A 1 196 ? 18.305 -8.626 -19.436 1.00 94.75 196 LYS A CA 1
ATOM 1559 C C . LYS A 1 196 ? 16.852 -9.119 -19.332 1.00 94.75 196 LYS A C 1
ATOM 1561 O O . LYS A 1 196 ? 16.013 -8.686 -20.113 1.00 94.75 196 LYS A O 1
ATOM 1566 N N . ASN A 1 197 ? 16.561 -10.020 -18.389 1.00 95.88 197 ASN A N 1
ATOM 1567 C CA . ASN A 1 197 ? 15.214 -10.506 -18.108 1.00 95.88 197 ASN A CA 1
ATOM 1568 C C . ASN A 1 197 ? 14.580 -9.680 -16.966 1.00 95.88 197 ASN A C 1
ATOM 1570 O O . ASN A 1 197 ? 15.026 -9.818 -15.821 1.00 95.88 197 ASN A O 1
ATOM 1574 N N . PRO A 1 198 ? 13.520 -8.891 -17.230 1.00 95.50 198 PRO A N 1
ATOM 1575 C CA . PRO A 1 198 ? 12.867 -8.055 -16.218 1.00 95.50 198 PRO A CA 1
ATOM 1576 C C . PRO A 1 198 ? 12.202 -8.860 -15.090 1.00 95.50 198 PRO A C 1
ATOM 1578 O O . PRO A 1 198 ? 12.033 -8.348 -13.987 1.00 95.50 198 PRO A O 1
ATOM 1581 N N . ASN A 1 199 ? 11.896 -10.146 -15.309 1.00 96.12 199 ASN A N 1
ATOM 1582 C CA . ASN A 1 199 ? 11.414 -11.045 -14.251 1.00 96.12 199 ASN A CA 1
ATOM 1583 C C . ASN A 1 199 ? 12.509 -11.433 -13.250 1.00 96.12 199 ASN A C 1
ATOM 1585 O O . ASN A 1 199 ? 12.219 -12.081 -12.245 1.00 96.12 199 ASN A O 1
ATOM 1589 N N . VAL A 1 200 ? 13.772 -11.073 -13.510 1.00 96.50 200 VAL A N 1
ATOM 1590 C CA . VAL A 1 200 ? 14.924 -11.359 -12.642 1.00 96.50 200 VAL A CA 1
ATOM 1591 C C . VAL A 1 200 ? 15.422 -10.096 -11.939 1.00 96.50 200 VAL A C 1
ATOM 1593 O O . VAL A 1 200 ? 15.725 -10.161 -10.745 1.00 96.50 200 VAL A O 1
ATOM 1596 N N . GLY A 1 201 ? 15.480 -8.968 -12.649 1.00 96.69 201 GLY A N 1
ATOM 1597 C CA . GLY A 1 201 ? 15.969 -7.689 -12.138 1.00 96.69 201 GLY A CA 1
ATOM 1598 C C . GLY A 1 201 ? 15.887 -6.574 -13.182 1.00 96.69 201 GLY A C 1
ATOM 1599 O O . GLY A 1 201 ? 15.308 -6.770 -14.246 1.00 96.69 201 GLY A O 1
ATOM 1600 N N . TYR A 1 202 ? 16.498 -5.425 -12.902 1.00 96.62 202 TYR A N 1
ATOM 1601 C CA . TYR A 1 202 ? 16.488 -4.278 -13.808 1.00 96.62 202 TYR A CA 1
ATOM 1602 C C . TYR A 1 202 ? 17.186 -4.559 -15.137 1.00 96.62 202 TYR A C 1
ATOM 1604 O O . TYR A 1 202 ? 18.352 -4.971 -15.166 1.00 96.62 202 TYR A O 1
ATOM 1612 N N . THR A 1 203 ? 16.504 -4.209 -16.226 1.00 96.56 203 THR A N 1
ATOM 1613 C CA . THR A 1 203 ? 16.996 -4.350 -17.608 1.00 96.56 203 THR A CA 1
ATOM 1614 C C . THR A 1 203 ? 18.082 -3.358 -17.995 1.00 96.56 203 THR A C 1
ATOM 1616 O O . THR A 1 203 ? 18.904 -3.653 -18.864 1.00 96.56 203 THR A O 1
ATOM 1619 N N . LYS A 1 204 ? 18.107 -2.181 -17.362 1.00 94.94 204 LYS A N 1
ATOM 1620 C CA . LYS A 1 204 ? 19.056 -1.094 -17.646 1.00 94.94 204 LYS A CA 1
ATOM 1621 C C . LYS A 1 204 ? 19.465 -0.383 -16.354 1.00 94.94 204 LYS A C 1
ATOM 1623 O O . LYS A 1 204 ? 19.378 -0.964 -15.272 1.00 94.94 204 LYS A O 1
ATOM 1628 N N . ASN A 1 205 ? 20.001 0.836 -16.453 1.00 93.50 205 ASN A N 1
ATOM 1629 C CA . ASN A 1 205 ? 20.446 1.598 -15.293 1.00 93.50 205 ASN A CA 1
ATOM 1630 C C . ASN A 1 205 ? 19.378 2.573 -14.770 1.00 93.50 205 ASN A C 1
ATOM 1632 O O . ASN A 1 205 ? 19.236 3.632 -15.367 1.00 93.50 205 ASN A O 1
ATOM 1636 N N . PRO A 1 206 ? 18.720 2.294 -13.630 1.00 93.44 206 PRO A N 1
ATOM 1637 C CA . PRO A 1 206 ? 17.676 3.154 -13.073 1.00 93.44 206 PRO A CA 1
ATOM 1638 C C . PRO A 1 206 ? 18.184 4.509 -12.541 1.00 93.44 206 PRO A C 1
ATOM 1640 O O . PRO A 1 206 ? 17.379 5.388 -12.257 1.00 93.44 206 PRO A O 1
ATOM 1643 N N . TYR A 1 207 ? 19.506 4.697 -12.416 1.00 92.50 207 TYR A N 1
ATOM 1644 C CA . TYR A 1 207 ? 20.146 5.991 -12.103 1.00 92.50 207 TYR A CA 1
ATOM 1645 C C . TYR A 1 207 ? 20.474 6.828 -13.348 1.00 92.50 207 TYR A C 1
ATOM 1647 O O . TYR A 1 207 ? 21.231 7.790 -13.270 1.00 92.50 207 TYR A O 1
ATOM 1655 N N . LYS A 1 208 ? 20.037 6.392 -14.533 1.00 88.38 208 LYS A N 1
ATOM 1656 C CA . LYS A 1 208 ? 20.197 7.147 -15.770 1.00 88.38 208 LYS A CA 1
ATOM 1657 C C . LYS A 1 208 ? 18.810 7.487 -16.283 1.00 88.38 208 LYS A C 1
ATOM 1659 O O . LYS A 1 208 ? 18.139 6.618 -16.833 1.00 88.38 208 LYS A O 1
ATOM 1664 N N . TYR A 1 209 ? 18.424 8.749 -16.143 1.00 86.44 209 TYR A N 1
ATOM 1665 C CA . TYR A 1 209 ? 17.182 9.260 -16.714 1.00 86.44 209 TYR A CA 1
ATOM 1666 C C . TYR A 1 209 ? 17.048 8.917 -18.204 1.00 86.44 209 TYR A C 1
ATOM 1668 O O . TYR A 1 209 ? 17.982 9.119 -18.988 1.00 86.44 209 TYR A O 1
ATOM 1676 N N . GLY A 1 210 ? 15.880 8.403 -18.594 1.00 84.75 210 GLY A N 1
ATOM 1677 C CA . GLY A 1 210 ? 15.590 8.048 -19.986 1.00 84.75 210 GLY A CA 1
ATOM 1678 C C . GLY A 1 210 ? 16.312 6.787 -20.464 1.00 84.75 210 GLY A C 1
ATOM 1679 O O . GLY A 1 210 ? 16.387 6.521 -21.663 1.00 84.75 210 GLY A O 1
ATOM 1680 N N . SER A 1 211 ? 16.855 5.985 -19.547 1.00 87.19 211 SER A N 1
ATOM 1681 C CA . SER A 1 211 ? 17.331 4.648 -19.880 1.00 87.19 211 SER A CA 1
ATOM 1682 C C . SER A 1 211 ? 16.172 3.721 -20.243 1.00 87.19 211 SER A C 1
ATOM 1684 O O . SER A 1 211 ? 16.365 2.832 -21.074 1.00 87.19 211 SER A O 1
ATOM 1686 N N . HIS A 1 212 ? 14.979 3.943 -19.683 1.00 87.62 212 HIS A N 1
ATOM 1687 C CA . HIS A 1 212 ? 13.865 2.991 -19.684 1.00 87.62 212 HIS A CA 1
ATOM 1688 C C . HIS A 1 212 ? 14.245 1.693 -18.956 1.00 87.62 212 HIS A C 1
ATOM 1690 O O . HIS A 1 212 ? 14.020 0.590 -19.463 1.00 87.62 212 HIS A O 1
ATOM 1696 N N . ALA A 1 213 ? 14.927 1.820 -17.813 1.00 91.44 213 ALA A N 1
ATOM 1697 C CA . ALA A 1 213 ? 15.120 0.700 -16.905 1.00 91.44 213 ALA A CA 1
ATOM 1698 C C . ALA A 1 213 ? 13.754 0.213 -16.427 1.00 91.44 213 ALA A C 1
ATOM 1700 O O . ALA A 1 213 ? 12.884 1.020 -16.131 1.00 91.44 213 ALA A O 1
ATOM 1701 N N . THR A 1 214 ? 13.574 -1.104 -16.390 1.00 92.69 214 THR A N 1
ATOM 1702 C CA . THR A 1 214 ? 12.348 -1.692 -15.859 1.00 92.69 214 THR A CA 1
ATOM 1703 C C . THR A 1 214 ? 12.614 -3.027 -15.188 1.00 92.69 214 THR A C 1
ATOM 1705 O O . THR A 1 214 ? 13.603 -3.704 -15.503 1.00 92.69 214 THR A O 1
ATOM 1708 N N . ILE A 1 215 ? 11.731 -3.389 -14.268 1.00 96.38 215 ILE A N 1
ATOM 1709 C CA . ILE A 1 215 ? 11.714 -4.633 -13.508 1.00 96.38 215 ILE A CA 1
ATOM 1710 C C . ILE A 1 215 ? 10.258 -5.082 -13.337 1.00 96.38 215 ILE A C 1
ATOM 1712 O O . ILE A 1 215 ? 9.366 -4.259 -13.187 1.00 96.38 215 ILE A O 1
ATOM 1716 N N . TYR A 1 216 ? 9.989 -6.387 -13.400 1.00 97.00 216 TYR A N 1
ATOM 1717 C CA . TYR A 1 216 ? 8.617 -6.906 -13.348 1.00 97.00 216 TYR A CA 1
ATOM 1718 C C . TYR A 1 216 ? 8.200 -7.360 -11.942 1.00 97.00 216 TYR A C 1
ATOM 1720 O O . TYR A 1 216 ? 9.069 -7.666 -11.112 1.00 97.00 216 TYR A O 1
ATOM 1728 N N . PRO A 1 217 ? 6.877 -7.445 -11.680 1.00 97.62 217 PRO A N 1
ATOM 1729 C CA . PRO A 1 217 ? 6.323 -7.753 -10.363 1.00 97.62 217 PRO A CA 1
ATOM 1730 C C . PRO A 1 217 ? 6.963 -8.953 -9.659 1.00 97.62 217 PRO A C 1
ATOM 1732 O O . PRO A 1 217 ? 7.335 -8.846 -8.493 1.00 97.62 217 PRO A O 1
ATOM 1735 N N . ASP A 1 218 ? 7.202 -10.058 -10.362 1.00 95.44 218 ASP A N 1
ATOM 1736 C CA . ASP A 1 218 ? 7.860 -11.246 -9.807 1.00 95.44 218 ASP A CA 1
ATOM 1737 C C . ASP A 1 218 ? 9.239 -10.962 -9.179 1.00 95.44 218 ASP A C 1
ATOM 1739 O O . ASP A 1 218 ? 9.593 -11.504 -8.124 1.00 95.44 218 ASP A O 1
ATOM 1743 N N . ALA A 1 219 ? 10.040 -10.093 -9.802 1.00 97.19 219 ALA A N 1
ATOM 1744 C CA . ALA A 1 219 ? 11.326 -9.681 -9.252 1.00 97.19 219 ALA A CA 1
ATOM 1745 C C . ALA A 1 219 ? 11.162 -8.718 -8.077 1.00 97.19 219 ALA A C 1
ATOM 1747 O O . ALA A 1 219 ? 11.818 -8.897 -7.046 1.00 97.19 219 ALA A O 1
ATOM 1748 N N . MET A 1 220 ? 10.237 -7.766 -8.190 1.00 98.00 220 MET A N 1
ATOM 1749 C CA . MET A 1 220 ? 9.902 -6.825 -7.120 1.00 98.00 220 MET A CA 1
ATOM 1750 C C . MET A 1 220 ? 9.403 -7.543 -5.858 1.00 98.00 220 MET A C 1
ATOM 1752 O O . MET A 1 220 ? 9.804 -7.188 -4.752 1.00 98.00 220 MET A O 1
ATOM 1756 N N . VAL A 1 221 ? 8.612 -8.612 -5.997 1.00 98.31 221 VAL A N 1
ATOM 1757 C CA . VAL A 1 221 ? 8.156 -9.458 -4.880 1.00 98.31 221 VAL A CA 1
ATOM 1758 C C . VAL A 1 221 ? 9.339 -10.037 -4.104 1.00 98.31 221 VAL A C 1
ATOM 1760 O O . VAL A 1 221 ? 9.340 -10.035 -2.871 1.00 98.31 221 VAL A O 1
ATOM 1763 N N . ARG A 1 222 ? 10.388 -10.500 -4.796 1.00 97.50 222 ARG A N 1
ATOM 1764 C CA . ARG A 1 222 ? 11.600 -11.003 -4.129 1.00 97.50 222 ARG A CA 1
ATOM 1765 C C . ARG A 1 222 ? 12.344 -9.892 -3.394 1.00 97.50 222 ARG A C 1
ATOM 1767 O O . ARG A 1 222 ? 12.853 -10.140 -2.304 1.00 97.50 222 ARG A O 1
ATOM 1774 N N . ILE A 1 223 ? 12.386 -8.680 -3.950 1.00 97.50 223 ILE A N 1
ATOM 1775 C CA . ILE A 1 223 ? 12.960 -7.510 -3.269 1.00 97.50 223 ILE A CA 1
ATOM 1776 C C . ILE A 1 223 ? 12.157 -7.159 -2.015 1.00 97.50 223 ILE A C 1
ATOM 1778 O O . ILE A 1 223 ? 12.747 -7.006 -0.948 1.00 97.50 223 ILE A O 1
ATOM 1782 N N . ALA A 1 224 ? 10.827 -7.121 -2.100 1.00 97.75 224 ALA A N 1
ATOM 1783 C CA . ALA A 1 224 ? 9.953 -6.843 -0.962 1.00 97.75 224 ALA A CA 1
ATOM 1784 C C . ALA A 1 224 ? 10.204 -7.815 0.205 1.00 97.75 224 ALA A C 1
ATOM 1786 O O . ALA A 1 224 ? 10.385 -7.404 1.355 1.00 97.75 224 ALA A O 1
ATOM 1787 N N . ARG A 1 225 ? 10.317 -9.112 -0.112 1.00 97.06 225 ARG A N 1
ATOM 1788 C CA . ARG A 1 225 ? 10.585 -10.173 0.869 1.00 97.06 225 ARG A CA 1
ATOM 1789 C C . ARG A 1 225 ? 11.942 -10.029 1.554 1.00 97.06 225 ARG A C 1
ATOM 1791 O O . ARG A 1 225 ? 12.027 -10.291 2.751 1.00 97.06 225 ARG A O 1
ATOM 1798 N N . LYS A 1 226 ? 12.982 -9.544 0.860 1.00 96.62 226 LYS A N 1
ATOM 1799 C CA . LYS A 1 226 ? 14.287 -9.237 1.489 1.00 96.62 226 LYS A CA 1
ATOM 1800 C C . LYS A 1 226 ? 14.170 -8.194 2.606 1.00 96.62 226 LYS A C 1
ATOM 1802 O O . LYS A 1 226 ? 14.966 -8.217 3.537 1.00 96.62 226 LYS A O 1
ATOM 1807 N N . TYR A 1 227 ? 13.172 -7.313 2.538 1.00 96.12 227 TYR A N 1
ATOM 1808 C CA . TYR A 1 227 ? 12.887 -6.310 3.567 1.00 96.12 227 TYR A CA 1
ATOM 1809 C C . TYR A 1 227 ? 11.754 -6.717 4.523 1.00 96.12 227 TYR A C 1
ATOM 1811 O O . TYR A 1 227 ? 11.217 -5.879 5.253 1.00 96.12 227 TYR A O 1
ATOM 1819 N N . GLY A 1 228 ? 11.396 -8.006 4.543 1.00 93.50 228 GLY A N 1
ATOM 1820 C CA . GLY A 1 228 ? 10.426 -8.577 5.475 1.00 93.50 228 GLY A CA 1
ATOM 1821 C C . GLY A 1 228 ? 8.973 -8.192 5.198 1.00 93.50 228 GLY A C 1
ATOM 1822 O O . GLY A 1 228 ? 8.141 -8.312 6.104 1.00 93.50 228 GLY A O 1
ATOM 1823 N N . ALA A 1 229 ? 8.674 -7.692 3.997 1.00 95.25 229 ALA A N 1
ATOM 1824 C CA . ALA A 1 229 ? 7.310 -7.485 3.528 1.00 95.25 229 ALA A CA 1
ATOM 1825 C C . ALA A 1 229 ? 6.761 -8.781 2.918 1.00 95.25 229 ALA A C 1
ATOM 1827 O O . ALA A 1 229 ? 7.470 -9.473 2.179 1.00 95.25 229 ALA A O 1
ATOM 1828 N N . GLN A 1 230 ? 5.501 -9.100 3.212 1.00 95.19 230 GLN A N 1
ATOM 1829 C CA . GLN A 1 230 ? 4.786 -10.108 2.442 1.00 95.19 230 GLN A CA 1
ATOM 1830 C C . GLN A 1 230 ? 4.334 -9.451 1.141 1.00 95.19 230 GLN A C 1
ATOM 1832 O O . GLN A 1 230 ? 3.885 -8.308 1.129 1.00 95.19 230 GLN A O 1
ATOM 1837 N N . ALA A 1 231 ? 4.565 -10.131 0.026 1.00 97.56 231 ALA A N 1
ATOM 1838 C CA . ALA A 1 231 ? 4.232 -9.601 -1.283 1.00 97.56 231 ALA A CA 1
ATOM 1839 C C . ALA A 1 231 ? 3.936 -10.729 -2.263 1.00 97.56 231 ALA A C 1
ATOM 1841 O O . ALA A 1 231 ? 4.503 -11.834 -2.161 1.00 97.56 231 ALA A O 1
ATOM 1842 N N . LYS A 1 232 ? 3.079 -10.414 -3.231 1.00 98.19 232 LYS A N 1
ATOM 1843 C CA . LYS A 1 232 ? 2.605 -11.348 -4.246 1.00 98.19 232 LYS A CA 1
ATOM 1844 C C . LYS A 1 232 ? 2.383 -10.639 -5.578 1.00 98.19 232 LYS A C 1
ATOM 1846 O O . LYS A 1 232 ? 1.857 -9.530 -5.608 1.00 98.19 232 LYS A O 1
ATOM 1851 N N . ASP A 1 233 ? 2.769 -11.300 -6.665 1.00 98.38 233 ASP A N 1
ATOM 1852 C CA . ASP A 1 233 ? 2.413 -10.887 -8.020 1.00 98.38 233 ASP A CA 1
ATOM 1853 C C . ASP A 1 233 ? 0.913 -11.144 -8.225 1.00 98.38 233 ASP A C 1
ATOM 1855 O O . ASP A 1 233 ? 0.417 -12.258 -8.024 1.00 98.38 233 ASP A O 1
ATOM 1859 N N . ILE A 1 234 ? 0.187 -10.084 -8.561 1.00 98.44 234 ILE A N 1
ATOM 1860 C CA . ILE A 1 234 ? -1.250 -10.107 -8.843 1.00 98.44 234 ILE A CA 1
ATOM 1861 C C . ILE A 1 234 ? -1.525 -9.547 -10.239 1.00 98.44 234 ILE A C 1
ATOM 1863 O O . ILE A 1 234 ? -2.561 -8.929 -10.487 1.00 98.44 234 ILE A O 1
ATOM 1867 N N . SER A 1 235 ? -0.58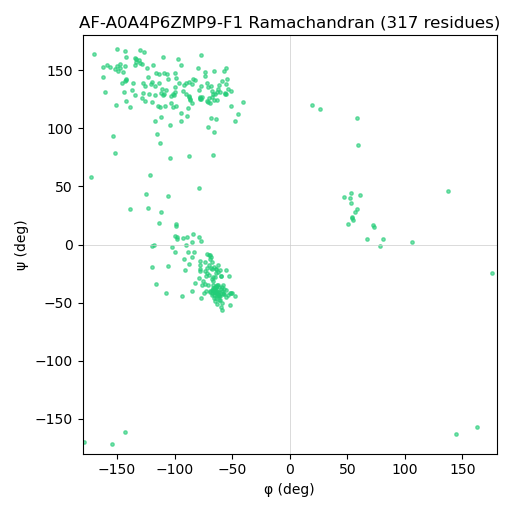6 -9.734 -11.163 1.00 98.31 235 SER A N 1
ATOM 1868 C CA . SER A 1 235 ? -0.752 -9.344 -12.555 1.00 98.31 235 SER A CA 1
ATOM 1869 C C . SER A 1 235 ? -2.010 -9.985 -13.150 1.00 98.31 235 SER A C 1
ATOM 1871 O O . SER A 1 235 ? -2.335 -11.142 -12.881 1.00 98.31 235 SER A O 1
ATOM 1873 N N . GLY A 1 236 ? -2.766 -9.207 -13.925 1.00 98.00 236 GLY A N 1
ATOM 1874 C CA . GLY A 1 236 ? -4.101 -9.581 -14.405 1.00 98.00 236 GLY A CA 1
ATOM 1875 C C . GLY A 1 236 ? -5.243 -9.378 -13.396 1.00 98.00 236 GLY A C 1
ATOM 1876 O O . GLY A 1 236 ? -6.383 -9.741 -13.693 1.00 98.00 236 GLY A O 1
ATOM 1877 N N . ALA A 1 237 ? -4.986 -8.798 -12.219 1.00 98.31 237 ALA A N 1
ATOM 1878 C CA . ALA A 1 237 ? -6.014 -8.561 -11.213 1.00 98.31 237 ALA A CA 1
ATOM 1879 C C . ALA A 1 237 ? -7.169 -7.677 -11.712 1.00 98.31 237 ALA A C 1
ATOM 1881 O O . ALA A 1 237 ? -7.030 -6.665 -12.399 1.00 98.31 237 ALA A O 1
ATOM 1882 N N . THR A 1 238 ? -8.366 -8.056 -11.290 1.00 98.44 238 THR A N 1
ATOM 1883 C CA . THR A 1 238 ? -9.602 -7.329 -11.551 1.00 98.44 238 THR A CA 1
ATOM 1884 C C . THR A 1 238 ? -9.735 -6.097 -10.655 1.00 98.44 238 THR A C 1
ATOM 1886 O O . THR A 1 238 ? -9.152 -5.996 -9.575 1.00 98.44 238 THR A O 1
ATOM 1889 N N . LYS A 1 239 ? -10.628 -5.180 -11.049 1.00 98.50 239 LYS A N 1
ATOM 1890 C CA . LYS A 1 239 ? -11.009 -4.021 -10.225 1.00 98.50 239 LYS A CA 1
ATOM 1891 C C . LYS A 1 239 ? -11.436 -4.432 -8.812 1.00 98.50 239 LYS A C 1
ATOM 1893 O O . LYS A 1 239 ? -11.094 -3.752 -7.852 1.00 98.50 239 LYS A O 1
ATOM 1898 N N . SER A 1 240 ? -12.211 -5.512 -8.692 1.00 98.38 240 SER A N 1
ATOM 1899 C CA . SER A 1 240 ? -12.686 -6.029 -7.405 1.00 98.38 240 SER A CA 1
ATOM 1900 C C . SER A 1 240 ? -11.547 -6.542 -6.535 1.00 98.38 240 SER A C 1
ATOM 1902 O O . SER A 1 240 ? -11.583 -6.290 -5.339 1.00 98.38 240 SER A O 1
ATOM 1904 N N . GLN A 1 241 ? -10.529 -7.179 -7.120 1.00 98.38 241 GLN A N 1
ATOM 1905 C CA . GLN A 1 241 ? -9.344 -7.615 -6.378 1.00 98.38 241 GLN A CA 1
ATOM 1906 C C . GLN A 1 241 ? -8.548 -6.412 -5.861 1.00 98.38 241 GLN A C 1
ATOM 1908 O O . GLN A 1 241 ? -8.273 -6.356 -4.673 1.00 98.38 241 GLN A O 1
ATOM 1913 N N . PHE A 1 242 ? -8.302 -5.377 -6.674 1.00 98.44 242 PHE A N 1
ATOM 1914 C CA . PHE A 1 242 ? -7.664 -4.143 -6.177 1.00 98.44 242 PHE A CA 1
ATOM 1915 C C . PHE A 1 242 ? -8.450 -3.476 -5.041 1.00 98.44 242 PHE A C 1
ATOM 1917 O O . PHE A 1 242 ? -7.865 -3.017 -4.064 1.00 98.44 242 PHE A O 1
ATOM 1924 N N . ILE A 1 243 ? -9.783 -3.422 -5.146 1.00 97.69 243 ILE A N 1
ATOM 1925 C CA . ILE A 1 243 ? -10.633 -2.908 -4.061 1.00 97.69 243 ILE A CA 1
ATOM 1926 C C . ILE A 1 243 ? -10.490 -3.788 -2.817 1.00 97.69 243 ILE A C 1
ATOM 1928 O O . ILE A 1 243 ? -10.363 -3.265 -1.711 1.00 97.69 243 ILE A O 1
ATOM 1932 N N . GLN A 1 244 ? -10.511 -5.109 -2.987 1.00 95.88 244 GLN A N 1
ATOM 1933 C CA . GLN A 1 244 ? -10.363 -6.054 -1.894 1.00 95.88 244 GLN A CA 1
ATOM 1934 C C . GLN A 1 244 ? -9.032 -5.836 -1.174 1.00 95.88 244 GLN A C 1
ATOM 1936 O O . GLN A 1 244 ? -9.075 -5.514 0.008 1.00 95.88 244 GLN A O 1
ATOM 1941 N N . GLU A 1 245 ? -7.896 -5.892 -1.867 1.00 96.12 245 GLU A N 1
ATOM 1942 C CA . GLU A 1 245 ? -6.569 -5.717 -1.257 1.00 96.12 245 GLU A CA 1
ATOM 1943 C C . GLU A 1 245 ? -6.488 -4.431 -0.427 1.00 96.12 245 GLU A C 1
ATOM 1945 O O . GLU A 1 245 ? -6.229 -4.446 0.777 1.00 96.12 245 GLU A O 1
ATOM 1950 N N . VAL A 1 246 ? -6.861 -3.307 -1.034 1.00 95.12 246 VAL A N 1
ATOM 1951 C CA . VAL A 1 246 ? -6.748 -1.993 -0.394 1.00 95.12 246 VAL A CA 1
ATOM 1952 C C . VAL A 1 246 ? -7.685 -1.847 0.804 1.00 95.12 246 VAL A C 1
ATOM 1954 O O . VAL A 1 246 ? -7.338 -1.205 1.796 1.00 95.12 246 VAL A O 1
ATOM 1957 N N . THR A 1 247 ? -8.879 -2.444 0.753 1.00 93.38 247 THR A N 1
ATOM 1958 C CA . THR A 1 247 ? -9.823 -2.401 1.884 1.00 93.38 247 THR A CA 1
ATOM 1959 C C . THR A 1 247 ? -9.407 -3.303 3.052 1.00 93.38 247 THR A C 1
ATOM 1961 O O . THR A 1 247 ? -9.790 -3.007 4.192 1.00 93.38 247 THR A O 1
ATOM 1964 N N . HIS A 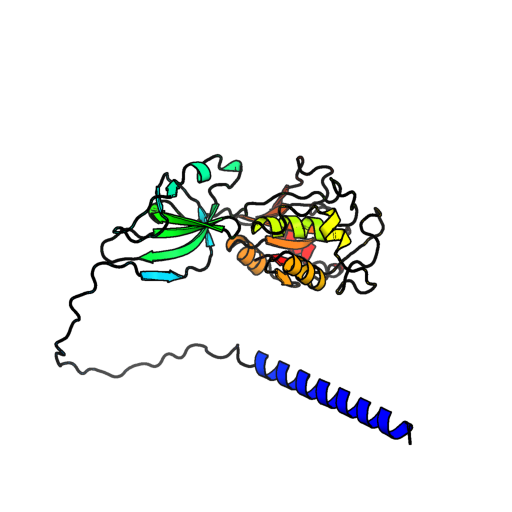1 248 ? -8.590 -4.330 2.794 1.00 91.25 248 HIS A N 1
ATOM 1965 C CA . HIS A 1 248 ? -8.020 -5.237 3.802 1.00 91.25 248 HIS A CA 1
ATOM 1966 C C . HIS A 1 248 ? -6.669 -4.769 4.361 1.00 91.25 248 HIS A C 1
ATOM 1968 O O . HIS A 1 248 ? -6.118 -5.401 5.258 1.00 91.25 248 HIS A O 1
ATOM 1974 N N . GLY A 1 249 ? -6.162 -3.625 3.894 1.00 91.19 249 GLY A N 1
ATOM 1975 C CA . GLY A 1 249 ? -4.931 -3.040 4.417 1.00 91.19 249 GLY A CA 1
ATOM 1976 C C . GLY A 1 249 ? -3.721 -3.172 3.497 1.00 91.19 249 GLY A C 1
ATOM 1977 O O . GLY A 1 249 ? -2.641 -2.738 3.887 1.00 91.19 249 GLY A O 1
ATOM 1978 N N . HIS A 1 250 ? -3.879 -3.743 2.304 1.00 94.81 250 HIS A N 1
ATOM 1979 C CA . HIS A 1 250 ? -2.763 -4.090 1.433 1.00 94.81 250 HIS A CA 1
ATOM 1980 C C . HIS A 1 250 ? -2.587 -3.065 0.306 1.00 94.81 250 HIS A C 1
ATOM 1982 O O . HIS A 1 250 ? -3.536 -2.701 -0.396 1.00 94.81 250 HIS A O 1
ATOM 1988 N N . ALA A 1 251 ? -1.364 -2.571 0.130 1.00 97.56 251 ALA A N 1
ATOM 1989 C CA . ALA A 1 251 ? -1.047 -1.619 -0.930 1.00 97.56 251 ALA A CA 1
ATOM 1990 C C . ALA A 1 251 ? -0.806 -2.356 -2.250 1.00 97.56 251 ALA A C 1
ATOM 1992 O O . ALA A 1 251 ? -0.161 -3.402 -2.264 1.00 97.56 251 ALA A O 1
ATOM 1993 N N . VAL A 1 252 ? -1.270 -1.788 -3.364 1.00 98.75 252 VAL A N 1
ATOM 1994 C CA . VAL A 1 252 ? -1.104 -2.392 -4.695 1.00 98.75 252 VAL A CA 1
ATOM 1995 C C . VAL A 1 252 ? -0.202 -1.517 -5.548 1.00 98.75 252 VAL A C 1
ATOM 1997 O O . VAL A 1 252 ? -0.548 -0.372 -5.823 1.00 98.75 252 VAL A O 1
ATOM 2000 N N . VAL A 1 253 ? 0.934 -2.048 -5.989 1.00 98.62 253 VAL A N 1
ATOM 2001 C CA . VAL A 1 253 ? 1.781 -1.415 -7.009 1.00 98.62 253 VAL A CA 1
ATOM 2002 C C . VAL A 1 253 ? 1.358 -1.940 -8.373 1.00 98.62 253 VAL A C 1
ATOM 2004 O O . VAL A 1 253 ? 1.081 -3.129 -8.517 1.00 98.62 253 VAL A O 1
ATOM 2007 N N . PHE A 1 254 ? 1.266 -1.065 -9.365 1.00 97.94 254 PHE A N 1
ATOM 2008 C CA . PHE A 1 254 ? 0.849 -1.439 -10.711 1.00 97.94 254 PHE A CA 1
ATOM 2009 C C . PHE A 1 254 ? 1.542 -0.582 -11.762 1.00 97.94 254 PHE A C 1
ATOM 2011 O O . PHE A 1 254 ? 1.818 0.601 -11.537 1.00 97.94 254 PHE A O 1
ATOM 2018 N N . GLU A 1 255 ? 1.712 -1.169 -12.941 1.00 95.50 255 GLU A N 1
ATOM 2019 C CA . GLU A 1 255 ? 2.191 -0.448 -14.109 1.00 95.50 255 GLU A CA 1
ATOM 2020 C C . GLU A 1 255 ? 1.056 0.391 -14.715 1.00 95.50 255 GLU A C 1
ATOM 2022 O O . GLU A 1 255 ? -0.037 -0.090 -15.046 1.00 95.50 255 GLU A O 1
ATOM 2027 N N . GLY A 1 256 ? 1.318 1.677 -14.896 1.00 92.94 256 GLY A N 1
ATOM 2028 C CA . GLY A 1 256 ? 0.400 2.635 -15.480 1.00 92.94 256 GLY A CA 1
ATOM 2029 C C . GLY A 1 256 ? 1.136 3.812 -16.115 1.00 92.94 256 GLY A C 1
ATOM 2030 O O . GLY A 1 256 ? 2.346 3.804 -16.277 1.00 92.94 256 GLY A O 1
ATOM 2031 N N . PRO A 1 257 ? 0.411 4.854 -16.533 1.00 90.81 257 PRO A N 1
ATOM 2032 C CA . PRO A 1 257 ? 1.059 6.037 -17.065 1.00 90.81 257 PRO A CA 1
ATOM 2033 C C . PRO A 1 257 ? 1.280 7.105 -16.006 1.00 90.81 257 PRO A C 1
ATOM 2035 O O . PRO A 1 257 ? 0.470 7.252 -15.085 1.00 90.81 257 PRO A O 1
ATOM 2038 N N . TYR A 1 258 ? 2.290 7.949 -16.234 1.00 88.06 258 TYR A N 1
ATOM 2039 C CA . TYR A 1 258 ? 2.523 9.173 -15.465 1.00 88.06 258 TYR A CA 1
ATOM 2040 C C . TYR A 1 258 ? 1.214 9.915 -15.144 1.00 88.06 258 TYR A C 1
ATOM 2042 O O . TYR A 1 258 ? 0.430 10.274 -16.039 1.00 88.06 258 TYR A O 1
ATOM 2050 N N . MET A 1 259 ? 0.965 10.126 -13.850 1.00 85.88 259 MET A N 1
ATOM 2051 C CA . MET A 1 259 ? -0.213 10.759 -13.253 1.00 85.88 259 MET A CA 1
ATOM 2052 C C . MET A 1 259 ? -1.577 10.217 -13.716 1.00 85.88 259 MET A C 1
ATOM 2054 O O . MET A 1 259 ? -2.605 10.881 -13.535 1.00 85.88 259 MET A O 1
ATOM 2058 N N . LEU A 1 260 ? -1.622 9.023 -14.313 1.00 90.19 260 LEU A N 1
ATOM 2059 C CA . LEU A 1 260 ? -2.791 8.474 -15.003 1.00 90.19 260 LEU A CA 1
ATOM 2060 C C . LEU A 1 260 ? -3.288 9.359 -16.166 1.00 90.19 260 LEU A C 1
ATOM 2062 O O . LEU A 1 260 ? -4.493 9.415 -16.425 1.00 90.19 260 LEU A O 1
ATOM 2066 N N . LYS A 1 261 ? -2.383 10.095 -16.830 1.00 84.88 261 LYS A N 1
ATOM 2067 C CA . LYS A 1 261 ? -2.721 11.079 -17.879 1.00 84.88 261 LYS A CA 1
ATOM 2068 C C . LYS A 1 261 ? -2.185 10.749 -19.268 1.00 84.88 261 LYS A C 1
ATOM 2070 O O . LYS A 1 261 ? -2.841 11.106 -20.237 1.00 84.88 261 LYS A O 1
ATOM 2075 N N . LYS A 1 262 ? -1.009 10.122 -19.380 1.00 79.50 262 LYS A N 1
ATOM 2076 C CA . LYS A 1 262 ? -0.303 9.919 -20.661 1.00 79.50 262 LYS A CA 1
ATOM 2077 C C . LYS A 1 262 ? -0.253 8.435 -21.046 1.00 79.50 262 LYS A C 1
ATOM 2079 O O . LYS A 1 262 ? 0.725 7.787 -20.701 1.00 79.50 262 LYS A O 1
ATOM 2084 N N . PRO A 1 263 ? -1.254 7.868 -21.750 1.00 74.00 263 PRO A N 1
ATOM 2085 C CA . PRO A 1 263 ? -1.395 6.420 -21.915 1.00 74.00 263 PRO A CA 1
ATOM 2086 C C . PRO A 1 263 ? -0.168 5.668 -22.443 1.00 74.00 263 PRO A C 1
ATOM 2088 O O . PRO A 1 263 ? -0.056 4.495 -22.119 1.00 74.00 263 PRO A O 1
ATOM 2091 N N . GLY A 1 264 ? 0.724 6.305 -23.210 1.00 70.31 264 GLY A N 1
ATOM 2092 C CA . GLY A 1 264 ? 1.945 5.692 -23.755 1.00 70.31 264 GLY A CA 1
ATOM 2093 C C . GLY A 1 264 ? 3.220 5.845 -22.911 1.00 70.31 264 GLY A C 1
ATOM 2094 O O . GLY A 1 264 ? 4.285 5.493 -23.392 1.00 70.31 264 GLY A O 1
ATOM 2095 N N . SER A 1 265 ? 3.152 6.405 -21.699 1.00 79.94 265 SER A N 1
ATOM 2096 C CA . SER A 1 265 ? 4.293 6.441 -20.764 1.00 79.94 265 SER A CA 1
ATOM 2097 C C . SER A 1 265 ? 4.299 5.176 -19.921 1.00 79.94 265 SER A C 1
ATOM 2099 O O . SER A 1 265 ? 3.280 4.903 -19.302 1.00 79.94 265 SER A O 1
ATOM 2101 N N . ASP A 1 266 ? 5.410 4.452 -19.847 1.00 81.75 266 ASP A N 1
ATOM 2102 C CA . ASP A 1 266 ? 5.571 3.338 -18.904 1.00 81.75 266 ASP A CA 1
ATOM 2103 C C . ASP A 1 266 ? 6.088 3.872 -17.572 1.00 81.75 266 ASP A C 1
ATOM 2105 O O . ASP A 1 266 ? 7.022 4.675 -17.546 1.00 81.75 266 ASP A O 1
ATOM 2109 N N . HIS A 1 267 ? 5.380 3.537 -16.496 1.00 92.94 267 HIS A N 1
ATOM 2110 C CA . HIS A 1 267 ? 5.600 4.075 -15.159 1.00 92.94 267 HIS A CA 1
ATOM 2111 C C . HIS A 1 267 ? 4.927 3.183 -14.114 1.00 92.94 267 HIS A C 1
ATOM 2113 O O . HIS A 1 267 ? 3.879 2.606 -14.383 1.00 92.94 267 HIS A O 1
ATOM 2119 N N . ASP A 1 268 ? 5.439 3.157 -12.891 1.00 95.00 268 ASP A N 1
ATOM 2120 C CA . ASP A 1 268 ? 4.819 2.411 -11.795 1.00 95.00 268 ASP A CA 1
ATOM 2121 C C . ASP A 1 268 ? 4.240 3.350 -10.746 1.00 95.00 268 ASP A C 1
ATOM 2123 O O . ASP A 1 268 ? 4.873 4.314 -10.307 1.00 95.00 268 ASP A O 1
ATOM 2127 N N . LEU A 1 269 ? 3.012 3.056 -10.325 1.00 97.00 269 LEU A N 1
ATOM 2128 C CA . LEU A 1 269 ? 2.276 3.811 -9.318 1.00 97.00 269 LEU A CA 1
ATOM 2129 C C . LEU A 1 269 ? 1.794 2.871 -8.214 1.00 97.00 269 LEU A C 1
ATOM 2131 O O . LEU A 1 269 ? 1.734 1.655 -8.385 1.00 97.00 269 LEU A O 1
ATOM 2135 N N . VAL A 1 270 ? 1.375 3.443 -7.085 1.00 98.31 270 VAL A N 1
ATOM 2136 C CA . VAL A 1 270 ? 0.825 2.675 -5.963 1.00 98.31 270 VAL A CA 1
ATOM 2137 C C . VAL A 1 270 ? -0.587 3.130 -5.609 1.00 98.31 270 VAL A C 1
ATOM 2139 O O . VAL A 1 270 ? -0.854 4.318 -5.424 1.00 98.31 270 VAL A O 1
ATOM 2142 N N . ILE A 1 271 ? -1.506 2.174 -5.499 1.00 98.50 271 ILE A N 1
ATOM 2143 C CA . ILE A 1 271 ? -2.836 2.343 -4.922 1.00 98.50 271 ILE A CA 1
ATOM 2144 C C . ILE A 1 271 ? -2.720 2.169 -3.407 1.00 98.50 271 ILE A C 1
ATOM 2146 O O . ILE A 1 271 ? -2.304 1.126 -2.905 1.00 98.50 271 ILE A O 1
ATOM 2150 N N . LEU A 1 272 ? -3.125 3.208 -2.686 1.00 97.19 272 LEU A N 1
ATOM 2151 C CA . LEU A 1 272 ? -3.034 3.320 -1.229 1.00 97.19 272 LEU A CA 1
ATOM 2152 C C . LEU A 1 272 ? -4.400 3.497 -0.574 1.00 97.19 272 LEU A C 1
ATOM 2154 O O . LEU A 1 272 ? -4.492 3.664 0.637 1.00 97.19 272 LEU A O 1
ATOM 2158 N N . GLY A 1 273 ? -5.472 3.548 -1.353 1.00 96.44 273 GLY A N 1
ATOM 2159 C CA . GLY A 1 273 ? -6.791 3.795 -0.804 1.00 96.44 273 GLY A CA 1
ATOM 2160 C C . GLY A 1 273 ? -7.909 3.580 -1.802 1.00 96.44 273 GLY A C 1
ATOM 2161 O O . GLY A 1 273 ? -7.703 3.522 -3.015 1.00 96.44 273 GLY A O 1
ATOM 2162 N N . TYR A 1 274 ? -9.112 3.467 -1.269 1.00 97.38 274 TYR A N 1
ATOM 2163 C CA . TYR A 1 274 ? -10.333 3.278 -2.022 1.00 97.38 274 TYR A CA 1
ATOM 2164 C C . TYR A 1 274 ? -11.475 4.063 -1.380 1.00 97.38 274 TYR A C 1
ATOM 2166 O O . TYR A 1 274 ? -11.617 4.129 -0.164 1.00 97.38 274 TYR A O 1
ATOM 2174 N N . ARG A 1 275 ? -12.327 4.642 -2.213 1.00 96.25 275 ARG A N 1
ATOM 2175 C CA . ARG A 1 275 ? -13.680 5.074 -1.858 1.00 96.25 275 ARG A CA 1
ATOM 2176 C C . ARG A 1 275 ? -14.575 4.806 -3.054 1.00 96.25 275 ARG A C 1
ATOM 2178 O O . ARG A 1 275 ? -14.065 4.547 -4.141 1.00 96.25 275 ARG A O 1
ATOM 2185 N N . LYS A 1 276 ? -15.897 4.860 -2.890 1.00 96.94 276 LYS A N 1
ATOM 2186 C CA . LYS A 1 276 ? -16.847 4.499 -3.960 1.00 96.94 276 LYS A CA 1
ATOM 2187 C C . LYS A 1 276 ? -16.444 5.110 -5.316 1.00 96.94 276 LYS A C 1
ATOM 2189 O O . LYS A 1 276 ? -16.466 6.323 -5.495 1.00 96.94 276 LYS A O 1
ATOM 2194 N N . GLY A 1 277 ? -16.053 4.246 -6.255 1.00 98.12 277 GLY A N 1
ATOM 2195 C CA . GLY A 1 277 ? -15.682 4.619 -7.623 1.00 98.12 277 GLY A CA 1
ATOM 2196 C C . GLY A 1 277 ? -14.279 5.207 -7.817 1.00 98.12 277 GLY A C 1
ATOM 2197 O O . GLY A 1 277 ? -13.921 5.469 -8.967 1.00 98.12 277 GLY A O 1
ATOM 2198 N N . GLN A 1 278 ? -13.466 5.378 -6.770 1.00 98.62 278 GLN A N 1
ATOM 2199 C CA . GLN A 1 278 ? -12.145 6.007 -6.860 1.00 98.62 278 GLN A CA 1
ATOM 2200 C C . GLN A 1 278 ? -11.053 5.267 -6.076 1.00 98.62 278 GLN A C 1
AT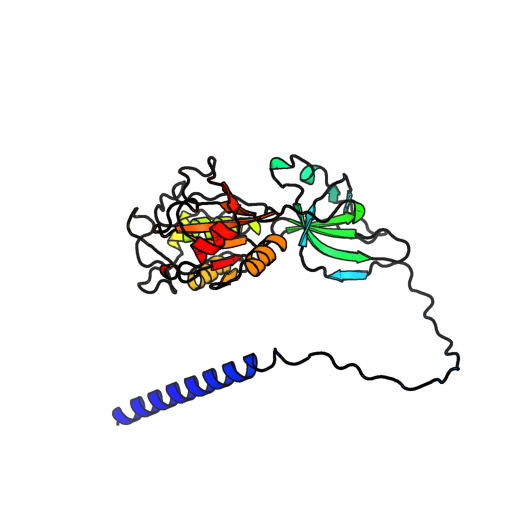OM 2202 O O . GLN A 1 278 ? -11.252 4.864 -4.934 1.00 98.62 278 GLN A O 1
ATOM 2207 N N . PHE A 1 279 ? -9.870 5.174 -6.678 1.00 98.56 279 PHE A N 1
ATOM 2208 C CA . PHE A 1 279 ? -8.635 4.758 -6.019 1.00 98.56 279 PHE A CA 1
ATOM 2209 C C . PHE A 1 279 ? -7.835 5.986 -5.584 1.00 98.56 279 PHE A C 1
ATOM 2211 O O . PHE A 1 279 ? -7.760 6.965 -6.328 1.00 98.56 279 PHE A O 1
ATOM 2218 N N . PHE A 1 280 ? -7.241 5.946 -4.395 1.00 97.50 280 PHE A N 1
ATOM 2219 C CA . PHE A 1 280 ? -6.232 6.912 -3.972 1.00 97.50 280 PHE A CA 1
ATOM 2220 C C . PHE A 1 280 ? -4.871 6.398 -4.423 1.00 97.50 280 PHE A C 1
ATOM 2222 O O . PHE A 1 280 ? -4.461 5.311 -4.024 1.00 97.50 280 PHE A O 1
ATOM 2229 N N . VAL A 1 281 ? -4.208 7.154 -5.289 1.00 97.56 281 VAL A N 1
ATOM 2230 C CA . VAL A 1 281 ? -2.978 6.739 -5.967 1.00 97.56 281 VAL A CA 1
ATOM 2231 C C . VAL A 1 281 ? -1.864 7.711 -5.626 1.00 97.56 281 VAL A C 1
ATOM 2233 O O . VAL A 1 281 ? -2.097 8.922 -5.639 1.00 97.56 281 VAL A O 1
ATOM 2236 N N . ALA A 1 282 ? -0.668 7.192 -5.364 1.00 96.38 282 ALA A N 1
ATOM 2237 C CA . ALA A 1 282 ? 0.563 7.965 -5.335 1.00 96.38 282 ALA A CA 1
ATOM 2238 C C . ALA A 1 282 ? 1.412 7.645 -6.570 1.00 96.38 282 ALA A C 1
ATOM 2240 O O . ALA A 1 282 ? 1.605 6.485 -6.928 1.00 96.38 282 ALA A O 1
ATOM 2241 N N . ASP A 1 283 ? 1.895 8.699 -7.214 1.00 95.56 283 ASP A N 1
ATOM 2242 C CA . ASP A 1 283 ? 2.853 8.646 -8.311 1.00 95.56 283 ASP A CA 1
ATOM 2243 C C . ASP A 1 283 ? 4.229 9.048 -7.756 1.00 95.56 283 ASP A C 1
ATOM 2245 O O . ASP A 1 283 ? 4.322 10.161 -7.235 1.00 95.56 283 ASP A O 1
ATOM 2249 N N . PRO A 1 284 ? 5.279 8.207 -7.847 1.00 94.62 284 PRO A N 1
ATOM 2250 C CA . PRO A 1 284 ? 6.601 8.495 -7.278 1.00 94.62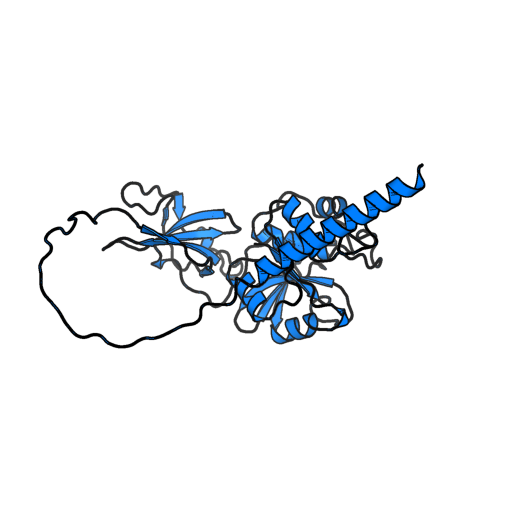 284 PRO A CA 1
ATOM 2251 C C . PRO A 1 284 ? 7.358 9.634 -7.988 1.00 94.62 284 PRO A C 1
ATOM 2253 O O . PRO A 1 284 ? 8.373 10.123 -7.472 1.00 94.62 284 PRO A O 1
ATOM 2256 N N . PHE A 1 285 ? 6.859 10.122 -9.128 1.00 92.00 285 PHE A N 1
ATOM 2257 C CA . PHE A 1 285 ? 7.488 11.134 -9.978 1.00 92.00 285 PHE A CA 1
ATOM 2258 C C . PHE A 1 285 ? 7.308 12.565 -9.431 1.00 92.00 285 PHE A C 1
ATOM 2260 O O . PHE A 1 285 ? 6.908 13.498 -10.132 1.00 92.00 285 PHE A O 1
ATOM 2267 N N . ALA A 1 286 ? 7.581 12.782 -8.147 1.00 88.19 286 ALA A N 1
ATOM 2268 C CA . ALA A 1 286 ? 7.679 14.116 -7.552 1.00 88.19 286 ALA A CA 1
ATOM 2269 C C . ALA A 1 286 ? 9.137 14.468 -7.288 1.00 88.19 286 ALA A C 1
ATOM 2271 O O . ALA A 1 286 ? 9.883 13.619 -6.821 1.00 88.19 286 ALA A O 1
ATOM 2272 N N . ARG A 1 287 ? 9.536 15.730 -7.486 1.00 85.38 287 ARG A N 1
ATOM 2273 C CA . ARG A 1 287 ? 10.913 16.183 -7.206 1.00 85.38 287 ARG A CA 1
ATOM 2274 C C . ARG A 1 287 ? 11.334 15.990 -5.747 1.00 85.38 287 ARG A C 1
ATOM 2276 O O . ARG A 1 287 ? 12.518 15.872 -5.472 1.00 85.38 287 ARG A O 1
ATOM 2283 N N . HIS A 1 288 ? 10.380 15.984 -4.816 1.00 83.12 288 HIS A N 1
ATOM 2284 C CA . HIS A 1 288 ? 10.659 15.872 -3.391 1.00 83.12 288 HIS A CA 1
ATOM 2285 C C . HIS A 1 288 ? 9.527 15.150 -2.655 1.00 83.12 288 HIS A C 1
ATOM 2287 O O . HIS A 1 288 ? 8.358 15.290 -3.020 1.00 83.12 288 HIS A O 1
ATOM 2293 N N . HIS A 1 289 ? 9.850 14.426 -1.578 1.00 78.88 289 HIS A N 1
ATOM 2294 C CA . HIS A 1 289 ? 8.853 13.678 -0.802 1.00 78.88 289 HIS A CA 1
ATOM 2295 C C . HIS A 1 289 ? 7.818 14.580 -0.101 1.00 78.88 289 HIS A C 1
ATOM 2297 O O . HIS A 1 289 ? 6.678 14.176 0.100 1.00 78.88 289 HIS A O 1
ATOM 2303 N N . LYS A 1 290 ? 8.202 15.824 0.227 1.00 80.69 290 LYS A N 1
ATOM 2304 C CA . LYS A 1 290 ? 7.322 16.869 0.802 1.00 80.69 290 LYS A CA 1
ATOM 2305 C C . LYS A 1 290 ? 6.286 17.424 -0.185 1.00 80.69 290 LYS A C 1
ATOM 2307 O O . LYS A 1 290 ? 5.396 18.157 0.228 1.00 80.69 290 LYS A O 1
ATOM 2312 N N . SER A 1 291 ? 6.385 17.082 -1.468 1.00 84.12 291 SER A N 1
ATOM 2313 C CA . SER A 1 291 ? 5.444 17.508 -2.510 1.00 84.12 291 SER A CA 1
ATOM 2314 C C . SER A 1 291 ? 4.819 16.284 -3.185 1.00 84.12 291 SER A C 1
ATOM 2316 O O . SER A 1 291 ? 5.011 16.086 -4.388 1.00 84.12 291 SER A O 1
ATOM 2318 N N . PRO A 1 292 ? 4.123 15.421 -2.420 1.00 86.38 292 PRO A N 1
ATOM 2319 C CA . PRO A 1 292 ? 3.661 14.136 -2.923 1.00 86.38 292 PRO A CA 1
ATOM 2320 C C . PRO A 1 292 ? 2.685 14.320 -4.088 1.00 86.38 292 PRO A C 1
ATOM 2322 O O . PRO A 1 292 ? 1.733 15.100 -4.004 1.00 86.38 292 PRO A O 1
ATOM 2325 N N . LYS A 1 293 ? 2.869 13.556 -5.169 1.00 90.81 293 LYS A N 1
ATOM 2326 C CA . LYS A 1 293 ? 1.900 13.498 -6.272 1.00 90.81 293 LYS A CA 1
ATOM 2327 C C . LYS A 1 293 ? 0.854 12.432 -5.982 1.00 90.81 293 LYS A C 1
ATOM 2329 O O . LYS A 1 293 ? 0.874 11.344 -6.547 1.00 90.81 293 LYS A O 1
ATOM 2334 N N . THR A 1 294 ? -0.068 12.757 -5.083 1.00 93.81 294 THR A N 1
ATOM 2335 C CA . THR A 1 294 ? -1.187 11.872 -4.737 1.00 93.81 294 THR A CA 1
ATOM 2336 C C . THR A 1 294 ? -2.510 12.412 -5.256 1.00 93.81 294 THR A C 1
ATOM 2338 O O . THR A 1 294 ? -2.699 13.624 -5.369 1.00 93.81 294 THR A O 1
ATOM 2341 N N . ARG A 1 295 ? -3.436 11.519 -5.615 1.00 94.75 295 ARG A N 1
ATOM 2342 C CA . ARG A 1 295 ? -4.778 11.915 -6.060 1.00 94.75 295 ARG A CA 1
ATOM 2343 C C . ARG A 1 295 ? -5.795 10.796 -5.915 1.00 94.75 295 ARG A C 1
ATOM 2345 O O . ARG A 1 295 ? -5.470 9.621 -6.042 1.00 94.75 295 ARG A O 1
ATOM 2352 N N . TRP A 1 296 ? -7.058 11.184 -5.775 1.00 96.38 296 TRP A N 1
ATOM 2353 C CA . TRP A 1 296 ? -8.176 10.296 -6.072 1.00 96.38 296 TRP A CA 1
ATOM 2354 C C . TRP A 1 296 ? -8.378 10.220 -7.589 1.00 96.38 296 TRP A C 1
ATOM 2356 O O . TRP A 1 296 ? -8.518 11.243 -8.260 1.00 96.38 296 TRP A O 1
ATOM 2366 N N . ALA A 1 297 ? -8.395 9.011 -8.135 1.00 96.75 297 ALA A N 1
ATOM 2367 C CA . ALA A 1 297 ? -8.599 8.739 -9.550 1.00 96.75 297 ALA A CA 1
ATOM 2368 C C . ALA A 1 297 ? -9.787 7.797 -9.745 1.00 96.75 297 ALA A C 1
ATOM 2370 O O . ALA A 1 297 ? -10.002 6.893 -8.944 1.00 96.75 297 ALA A O 1
ATOM 2371 N N . SER A 1 298 ? -10.555 7.994 -10.820 1.00 97.88 298 SER A N 1
ATOM 2372 C CA . SER A 1 298 ? -11.648 7.082 -11.176 1.00 97.88 298 SER A CA 1
ATOM 2373 C C . SER A 1 298 ? -11.123 5.654 -11.332 1.00 97.88 298 SER A C 1
ATOM 2375 O O . SER A 1 298 ? -10.160 5.417 -12.062 1.00 97.88 298 SER A O 1
ATOM 2377 N N . THR A 1 299 ? -11.783 4.704 -10.671 1.00 98.31 299 THR A N 1
ATOM 2378 C CA . THR A 1 299 ? -11.497 3.269 -10.814 1.00 98.31 299 THR A CA 1
ATOM 2379 C C . THR A 1 299 ? -11.626 2.841 -12.273 1.00 98.31 299 THR A C 1
ATOM 2381 O O . THR A 1 299 ? -10.749 2.159 -12.784 1.00 98.31 299 THR A O 1
ATOM 2384 N N . SER A 1 300 ? -12.651 3.310 -12.989 1.00 97.81 300 SER A N 1
ATOM 2385 C CA . SER A 1 300 ? -12.830 3.012 -14.414 1.00 97.81 300 SER A CA 1
ATOM 2386 C C . SER A 1 300 ? -11.691 3.565 -15.271 1.00 97.81 300 SER A C 1
ATOM 2388 O O . SER A 1 300 ? -11.221 2.878 -16.174 1.00 97.81 300 SER A O 1
ATOM 2390 N N . LEU A 1 301 ? -11.207 4.780 -14.977 1.00 96.25 301 LEU A N 1
ATOM 2391 C CA . LEU A 1 301 ? -10.048 5.351 -15.671 1.00 96.25 301 LEU A CA 1
ATOM 2392 C C . LEU A 1 301 ? -8.793 4.509 -15.428 1.00 96.25 301 LEU A C 1
ATOM 2394 O O . LEU A 1 301 ? -8.122 4.148 -16.391 1.00 96.25 301 LEU A O 1
ATOM 2398 N N . LEU A 1 302 ? -8.487 4.207 -14.162 1.00 96.94 302 LEU A N 1
ATOM 2399 C CA . LEU A 1 302 ? -7.305 3.430 -13.792 1.00 96.94 302 LEU A CA 1
ATOM 2400 C C . LEU A 1 302 ? -7.338 2.055 -14.458 1.00 96.94 302 LEU A C 1
ATOM 2402 O O . LEU A 1 302 ? -6.397 1.704 -15.160 1.00 96.94 302 LEU A O 1
ATOM 2406 N N . MET A 1 303 ? -8.451 1.328 -14.334 1.00 97.62 303 MET A N 1
ATOM 2407 C CA . MET A 1 303 ? -8.580 -0.008 -14.918 1.00 97.62 303 MET A CA 1
ATOM 2408 C C . MET A 1 303 ? -8.500 0.015 -16.445 1.00 97.62 303 MET A C 1
ATOM 2410 O O . MET A 1 303 ? -7.894 -0.872 -17.034 1.00 97.62 303 MET A O 1
ATOM 2414 N N . ARG A 1 304 ? -9.044 1.044 -17.109 1.00 95.88 304 ARG A N 1
ATOM 2415 C CA . ARG A 1 304 ? -8.901 1.208 -18.565 1.00 95.88 304 ARG A CA 1
ATOM 2416 C C . ARG A 1 304 ? -7.440 1.375 -18.990 1.00 95.88 304 ARG A C 1
ATOM 2418 O O . ARG A 1 304 ? -7.080 0.919 -20.070 1.00 95.88 304 ARG A O 1
ATOM 2425 N N . LEU A 1 305 ? -6.631 2.068 -18.189 1.00 95.38 305 LEU A N 1
ATOM 2426 C CA . LEU A 1 305 ? -5.209 2.285 -18.466 1.00 95.38 305 LEU A CA 1
ATOM 2427 C C . LEU A 1 305 ? -4.384 1.032 -18.158 1.00 95.38 305 LEU A C 1
ATOM 2429 O O . LEU A 1 305 ? -3.590 0.626 -18.997 1.00 95.38 305 LEU A O 1
ATOM 2433 N N . TYR A 1 306 ? -4.628 0.405 -17.009 1.00 96.12 306 TYR A N 1
ATOM 2434 C CA . TYR A 1 306 ? -4.004 -0.849 -16.582 1.00 96.12 306 TYR A CA 1
ATOM 2435 C C . TYR A 1 306 ? -4.268 -2.005 -17.565 1.00 96.12 306 TYR A C 1
ATOM 2437 O O . TYR A 1 306 ? -3.361 -2.752 -17.915 1.00 96.12 306 TYR A O 1
ATOM 2445 N N . ASN A 1 307 ? -5.490 -2.098 -18.104 1.00 95.75 307 ASN A N 1
ATOM 2446 C CA . ASN A 1 307 ? -5.888 -3.143 -19.056 1.00 95.75 307 ASN A CA 1
ATOM 2447 C C . ASN A 1 307 ? -5.408 -2.907 -20.499 1.00 95.75 307 ASN A C 1
ATOM 2449 O O . ASN A 1 307 ? -5.813 -3.632 -21.409 1.00 95.75 307 ASN A O 1
ATOM 2453 N N . LYS A 1 308 ? -4.582 -1.888 -20.766 1.00 93.75 308 LYS A N 1
ATOM 2454 C CA . LYS A 1 308 ? -4.009 -1.710 -22.104 1.00 93.75 308 LYS A CA 1
ATOM 2455 C C . LYS A 1 308 ? -3.046 -2.860 -22.409 1.00 93.75 308 LYS A C 1
ATOM 2457 O O . LYS A 1 308 ? -2.134 -3.126 -21.637 1.00 93.75 308 LYS A O 1
ATOM 2462 N N . LYS A 1 309 ? -3.223 -3.500 -23.572 1.00 87.00 309 LYS A N 1
ATOM 2463 C CA . LYS A 1 309 ? -2.491 -4.715 -23.980 1.00 87.00 309 LYS A CA 1
ATOM 2464 C C . LYS A 1 309 ? -0.969 -4.602 -23.819 1.00 87.00 309 LYS A C 1
ATOM 2466 O O . LYS A 1 309 ? -0.350 -5.537 -23.334 1.00 87.00 309 LYS A O 1
ATOM 2471 N N . PHE A 1 310 ? -0.387 -3.458 -24.179 1.00 86.69 310 PHE A N 1
ATOM 2472 C CA . PHE A 1 310 ? 1.061 -3.229 -24.106 1.00 86.69 310 PHE A CA 1
ATOM 2473 C C . PHE A 1 310 ? 1.623 -3.145 -22.674 1.00 86.69 310 PHE A C 1
ATOM 2475 O O . PHE A 1 310 ? 2.831 -3.222 -22.505 1.00 86.69 310 PHE A O 1
ATOM 2482 N N . ARG A 1 311 ? 0.770 -3.032 -21.645 1.00 87.81 311 ARG A N 1
ATOM 2483 C CA . ARG A 1 311 ? 1.177 -3.027 -20.226 1.00 87.81 311 ARG A CA 1
ATOM 2484 C C . ARG A 1 311 ? 1.174 -4.395 -19.573 1.00 87.81 311 ARG A C 1
ATOM 2486 O O . ARG A 1 311 ? 1.628 -4.544 -18.449 1.00 87.81 311 ARG A O 1
ATOM 2493 N N . HIS A 1 312 ? 0.578 -5.388 -20.232 1.00 92.56 312 HIS A N 1
ATOM 2494 C CA . HIS A 1 312 ? 0.483 -6.753 -19.712 1.00 92.56 312 HIS A CA 1
ATOM 2495 C C . HIS A 1 312 ? -0.150 -6.867 -18.312 1.00 92.56 312 HIS A C 1
ATOM 2497 O O . HIS A 1 312 ? 0.055 -7.869 -17.636 1.00 92.56 312 HIS A O 1
ATOM 2503 N N . GLN A 1 313 ? -0.929 -5.863 -17.883 1.00 96.06 313 GLN A N 1
ATOM 2504 C CA . GLN A 1 313 ? -1.634 -5.856 -16.598 1.00 96.06 313 GLN A CA 1
ATOM 2505 C C . GLN A 1 313 ? -0.707 -6.152 -15.403 1.00 96.06 313 GLN A C 1
ATOM 2507 O O . GLN A 1 313 ? -1.090 -6.873 -14.482 1.00 96.06 313 GLN A O 1
ATOM 2512 N N . ARG A 1 314 ? 0.515 -5.610 -15.396 1.00 97.25 314 ARG A N 1
ATOM 2513 C CA . ARG A 1 314 ? 1.493 -5.877 -14.332 1.00 97.25 314 ARG A CA 1
ATOM 2514 C C . ARG A 1 314 ? 1.091 -5.226 -13.011 1.00 97.25 314 ARG A C 1
ATOM 2516 O O . ARG A 1 314 ? 0.825 -4.024 -12.967 1.00 97.25 314 ARG A O 1
ATOM 2523 N N . ALA A 1 315 ? 1.029 -6.020 -11.944 1.00 98.38 315 ALA A N 1
ATOM 2524 C CA . ALA A 1 315 ? 0.752 -5.533 -10.595 1.00 98.38 315 ALA A CA 1
ATOM 2525 C C . ALA A 1 315 ? 1.293 -6.475 -9.514 1.00 98.38 315 ALA A C 1
ATOM 2527 O O . ALA A 1 315 ? 1.355 -7.686 -9.702 1.00 98.38 315 ALA A O 1
ATOM 2528 N N . LEU A 1 316 ? 1.608 -5.926 -8.345 1.00 98.62 316 LEU A N 1
ATOM 2529 C CA . LEU A 1 316 ? 1.854 -6.687 -7.122 1.00 98.62 316 LEU A CA 1
ATOM 2530 C C . LEU A 1 316 ? 1.114 -6.069 -5.944 1.00 98.62 316 LEU A C 1
ATOM 2532 O O . LEU A 1 316 ? 0.780 -4.885 -5.942 1.00 98.62 316 LEU A O 1
ATOM 2536 N N . VAL A 1 317 ? 0.916 -6.875 -4.912 1.00 98.38 317 VAL A N 1
ATOM 2537 C CA . VAL A 1 317 ? 0.386 -6.448 -3.620 1.00 98.38 317 VAL A CA 1
ATOM 2538 C C . VAL A 1 317 ? 1.450 -6.593 -2.536 1.00 98.38 317 VAL A C 1
ATOM 2540 O O . VAL A 1 317 ? 2.287 -7.497 -2.604 1.00 98.38 317 VAL A O 1
ATOM 2543 N N . VAL A 1 318 ? 1.419 -5.689 -1.555 1.00 97.62 318 VAL A N 1
ATOM 2544 C CA . VAL A 1 318 ? 2.158 -5.783 -0.292 1.00 97.62 318 VAL A CA 1
ATOM 2545 C C . VAL A 1 318 ? 1.162 -5.957 0.854 1.00 97.62 318 VAL A C 1
ATOM 2547 O O . VAL A 1 318 ? 0.337 -5.068 1.083 1.00 97.62 318 VAL A O 1
ATOM 2550 N N . GLU A 1 319 ? 1.275 -7.091 1.546 1.00 89.81 319 GLU A N 1
ATOM 2551 C CA . GLU A 1 319 ? 0.377 -7.583 2.604 1.00 89.81 319 GLU A CA 1
ATOM 2552 C C . GLU A 1 319 ? 0.946 -7.331 4.011 1.00 89.81 319 GLU A C 1
ATOM 2554 O O . GLU A 1 319 ? 2.168 -7.546 4.232 1.00 89.81 319 GLU A O 1
#

Sequence (319 aa):
MKSNWLKLVAVIVILLAVIVGYRHEKNVANYNRTRVTAVSSVRHRSPNKIQGQPKNLTKHYRILLSNSKTQRVTSLENIYRNPNHTKQTQIGNTKTLLQNPKNFTNLVQVDQKAVAKNKPTFDHIMRQGKPIGWVNANAVHSTSTYVLPYVYISQFWPSAAEDACEEASLKTAMSTQNKAMNVPLQQIVKQTPRSKNPNVGYTKNPYKYGSHATIYPDAMVRIARKYGAQAKDISGATKSQFIQEVTHGHAVVFEGPYMLKKPGSDHDLVILGYRKGQFFVADPFARHHKSPKTRWASTSLLMRLYNKKFRHQRALVVE